Protein AF-A0A9P6DBL0-F1 (afdb_monomer)

Structure (mmCIF, N/CA/C/O backbone):
data_AF-A0A9P6DBL0-F1
#
_entry.id   AF-A0A9P6DBL0-F1
#
loop_
_atom_site.group_PDB
_atom_site.id
_atom_site.type_symbol
_atom_site.label_atom_id
_atom_site.label_alt_id
_atom_site.label_comp_id
_atom_site.label_asym_id
_atom_site.label_entity_id
_atom_site.label_seq_id
_atom_site.pdbx_PDB_ins_code
_atom_site.Cartn_x
_atom_site.Cartn_y
_atom_site.Cartn_z
_atom_site.occupancy
_atom_site.B_iso_or_equiv
_atom_site.auth_seq_id
_atom_site.auth_comp_id
_atom_site.auth_asym_id
_atom_site.auth_atom_id
_atom_site.pdbx_PDB_model_num
ATOM 1 N N . MET A 1 1 ? 13.245 68.110 -39.009 1.00 40.53 1 MET A N 1
ATOM 2 C CA . MET A 1 1 ? 12.815 66.794 -38.497 1.00 40.53 1 MET A CA 1
ATOM 3 C C . MET A 1 1 ? 12.415 65.943 -39.687 1.00 40.53 1 MET A C 1
ATOM 5 O O . MET A 1 1 ? 11.323 66.106 -40.206 1.00 40.53 1 MET A O 1
ATOM 9 N N . SER A 1 2 ? 13.374 65.155 -40.174 1.00 38.97 2 SER A N 1
ATOM 10 C CA . SER A 1 2 ? 13.265 64.263 -41.329 1.00 38.97 2 SER A CA 1
ATOM 11 C C . SER A 1 2 ? 13.131 62.837 -40.800 1.00 38.97 2 SER A C 1
ATOM 13 O O . SER A 1 2 ? 13.949 62.434 -39.971 1.00 38.97 2 SER A O 1
ATOM 15 N N . LEU A 1 3 ? 12.109 62.095 -41.228 1.00 35.56 3 LEU A N 1
ATOM 16 C CA . LEU A 1 3 ? 12.022 60.661 -40.970 1.00 35.56 3 LEU A CA 1
ATOM 17 C C . LEU A 1 3 ? 12.725 59.922 -42.113 1.00 35.56 3 LEU A C 1
ATOM 19 O O . LEU A 1 3 ? 12.141 59.683 -43.160 1.00 35.56 3 LEU A O 1
ATOM 23 N N . GLN A 1 4 ? 14.004 59.648 -41.843 1.00 42.91 4 GLN A N 1
ATOM 24 C CA . GLN A 1 4 ? 14.746 58.417 -42.148 1.00 42.91 4 GLN A CA 1
ATOM 25 C C . GLN A 1 4 ? 14.786 57.995 -43.631 1.00 42.91 4 GLN A C 1
ATOM 27 O O . GLN A 1 4 ? 13.814 57.531 -44.208 1.00 42.91 4 GLN A O 1
ATOM 32 N N . ALA A 1 5 ? 15.901 58.261 -44.320 1.00 40.50 5 ALA A N 1
ATOM 33 C CA . ALA A 1 5 ? 17.050 57.339 -44.390 1.00 40.50 5 ALA A CA 1
ATOM 34 C C . ALA A 1 5 ? 16.616 56.001 -45.024 1.00 40.50 5 ALA A C 1
ATOM 36 O O . ALA A 1 5 ? 16.099 55.126 -44.345 1.00 40.50 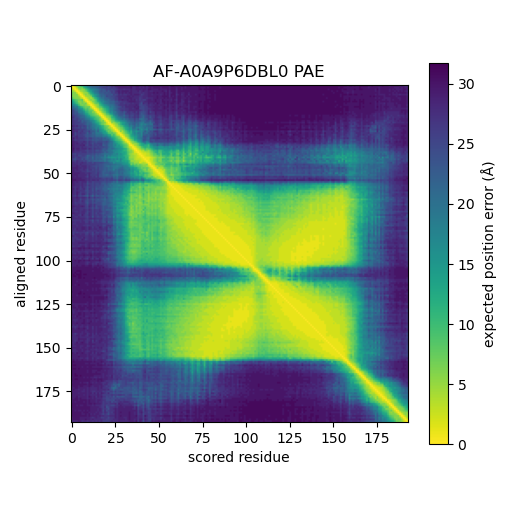5 ALA A O 1
ATOM 37 N N . ILE A 1 6 ? 16.545 55.904 -46.353 1.00 36.00 6 ILE A N 1
ATOM 38 C CA . ILE A 1 6 ? 17.671 55.680 -47.279 1.00 36.00 6 ILE A CA 1
ATOM 39 C C . ILE A 1 6 ? 18.485 54.427 -46.915 1.00 36.00 6 ILE A C 1
ATOM 41 O O . ILE A 1 6 ? 19.333 54.468 -46.034 1.00 36.00 6 ILE A O 1
ATOM 45 N N . GLN A 1 7 ? 18.223 53.389 -47.717 1.00 32.97 7 GLN A N 1
ATOM 46 C CA . GLN A 1 7 ? 19.128 52.349 -48.222 1.00 32.97 7 GLN A CA 1
ATOM 47 C C . GLN A 1 7 ? 19.824 51.414 -47.227 1.00 32.97 7 GLN A C 1
ATOM 49 O O . GLN A 1 7 ? 20.659 51.811 -46.425 1.00 32.97 7 GLN A O 1
ATOM 54 N N . GLY A 1 8 ? 19.584 50.121 -47.443 1.00 32.50 8 GLY A N 1
ATOM 55 C CA . GLY A 1 8 ? 20.439 49.046 -46.962 1.00 32.50 8 GLY A CA 1
ATOM 56 C C . GLY A 1 8 ? 19.912 47.677 -47.377 1.00 32.50 8 GLY A C 1
ATOM 57 O O . GLY A 1 8 ? 19.324 46.988 -46.563 1.00 32.50 8 GLY A O 1
ATOM 58 N N . GLU A 1 9 ? 20.128 47.321 -48.647 1.00 39.31 9 GLU A N 1
ATOM 59 C CA . GLU A 1 9 ? 20.346 45.929 -49.082 1.00 39.31 9 GLU A CA 1
ATOM 60 C C . GLU A 1 9 ? 19.139 44.965 -49.115 1.00 39.31 9 GLU A C 1
ATOM 62 O O . GLU A 1 9 ? 18.971 44.083 -48.282 1.00 39.31 9 GLU A O 1
ATOM 67 N N . LEU A 1 10 ? 18.358 45.053 -50.201 1.00 36.62 10 LEU A N 1
ATOM 68 C CA . LEU A 1 10 ? 17.466 43.984 -50.695 1.00 36.62 10 LEU A CA 1
ATOM 69 C C . LEU A 1 10 ? 17.968 43.365 -52.016 1.00 36.62 10 LEU A C 1
ATOM 71 O O . LEU A 1 10 ? 17.189 42.895 -52.843 1.00 36.62 10 LEU A O 1
ATOM 75 N N . SER A 1 11 ? 19.284 43.341 -52.225 1.00 38.84 11 SER A N 1
ATOM 76 C CA . SER A 1 11 ? 19.896 42.818 -53.451 1.00 38.84 11 SER A CA 1
ATOM 77 C C . SER A 1 11 ? 20.775 41.621 -53.122 1.00 38.84 11 SER A C 1
ATOM 79 O O . SER A 1 11 ? 21.973 41.757 -52.903 1.00 38.84 11 SER A O 1
ATOM 81 N N . GLY A 1 12 ? 20.160 40.443 -53.069 1.00 32.56 12 GLY A N 1
ATOM 82 C CA . GLY A 1 12 ? 20.871 39.196 -52.810 1.00 32.56 12 GLY A CA 1
ATOM 83 C C . GLY A 1 12 ? 19.976 37.968 -52.870 1.00 32.56 12 GLY A C 1
ATOM 84 O O . GLY A 1 12 ? 20.120 37.076 -52.044 1.00 32.56 12 GLY A O 1
ATOM 85 N N . LEU A 1 13 ? 19.040 37.914 -53.826 1.00 36.50 13 LEU A N 1
ATOM 86 C CA . LEU A 1 13 ? 18.372 36.667 -54.208 1.00 36.50 13 LEU A CA 1
ATOM 87 C C . LEU A 1 13 ? 19.384 35.765 -54.930 1.00 36.50 13 LEU A C 1
ATOM 89 O O . LEU A 1 13 ? 19.396 35.656 -56.153 1.00 36.50 13 LEU A O 1
ATOM 93 N N . GLY A 1 14 ? 20.267 35.145 -54.150 1.00 32.06 14 GLY A N 1
ATOM 94 C CA . GLY A 1 14 ? 20.941 33.917 -54.530 1.00 32.06 14 GLY A CA 1
ATOM 95 C C . GLY A 1 14 ? 19.986 32.765 -54.261 1.00 32.06 14 GLY A C 1
ATOM 96 O O . GLY A 1 14 ? 19.813 32.354 -53.118 1.00 32.06 14 GLY A O 1
ATOM 97 N N . LEU A 1 15 ? 19.342 32.280 -55.319 1.00 47.41 15 LEU A N 1
ATOM 98 C CA . LEU A 1 15 ? 18.645 31.000 -55.348 1.00 47.41 15 LEU A CA 1
ATOM 99 C C . LEU A 1 15 ? 19.609 29.897 -54.879 1.00 47.41 15 LEU A C 1
ATOM 101 O O . LEU A 1 15 ? 20.438 29.433 -55.657 1.00 47.41 15 LEU A O 1
ATOM 105 N N . THR A 1 16 ? 19.502 29.454 -53.627 1.00 42.31 16 THR A N 1
ATOM 106 C CA . THR A 1 16 ? 19.972 28.121 -53.241 1.00 42.31 16 THR A CA 1
ATOM 107 C C . THR A 1 16 ? 18.783 27.184 -53.351 1.00 42.31 16 THR A C 1
ATOM 109 O O . THR A 1 16 ? 18.025 26.977 -52.406 1.00 42.31 16 THR A O 1
ATOM 112 N N . SER A 1 17 ? 18.599 26.653 -54.555 1.00 43.50 17 SER A N 1
ATOM 113 C CA . SER A 1 17 ? 17.866 25.414 -54.779 1.00 43.50 17 SER A CA 1
ATOM 114 C C . SER A 1 17 ? 18.415 24.337 -53.835 1.00 43.50 17 SER A C 1
ATOM 116 O O . SER A 1 17 ? 19.597 24.005 -53.932 1.00 43.50 17 SER A O 1
ATOM 118 N N . GLY A 1 18 ? 17.591 23.805 -52.928 1.00 41.94 18 GLY A N 1
ATOM 119 C CA . GLY A 1 18 ? 17.966 22.616 -52.151 1.00 41.94 18 GLY A CA 1
ATOM 120 C C . GLY A 1 18 ? 17.595 22.572 -50.667 1.00 41.94 18 GLY A C 1
ATOM 121 O O . GLY A 1 18 ? 18.160 21.751 -49.954 1.00 41.94 18 GLY A O 1
ATOM 122 N N . GLN A 1 19 ? 16.664 23.393 -50.172 1.00 45.53 19 GLN A N 1
ATOM 123 C CA . GLN A 1 19 ? 16.131 23.246 -48.807 1.00 45.53 19 GLN A CA 1
ATOM 124 C C . GLN A 1 19 ? 14.601 23.170 -48.790 1.00 45.53 19 GLN A C 1
ATOM 126 O O . GLN A 1 19 ? 13.938 24.017 -48.205 1.00 45.53 19 GLN A O 1
ATOM 131 N N . GLU A 1 20 ? 14.033 22.136 -49.410 1.00 38.88 20 GLU A N 1
ATOM 132 C CA . GLU A 1 20 ? 12.591 21.856 -49.286 1.00 38.88 20 GLU A CA 1
ATOM 133 C C . GLU A 1 20 ? 12.263 20.692 -48.335 1.00 38.88 20 GLU A C 1
ATOM 135 O O . GLU A 1 20 ? 11.106 20.505 -47.986 1.00 38.88 20 GLU A O 1
ATOM 140 N N . ASN A 1 21 ? 13.256 19.975 -47.793 1.00 48.09 21 ASN A N 1
ATOM 141 C CA . ASN A 1 21 ? 13.000 18.748 -47.022 1.00 48.09 21 ASN A CA 1
ATOM 142 C C . ASN A 1 21 ? 13.557 18.764 -45.593 1.00 48.09 21 ASN A C 1
ATOM 144 O O . ASN A 1 21 ? 14.136 17.779 -45.141 1.00 48.09 21 ASN A O 1
ATOM 148 N N . ILE A 1 22 ? 13.378 19.857 -44.850 1.00 41.62 22 ILE A N 1
ATOM 149 C CA . ILE A 1 22 ? 13.530 19.790 -43.390 1.00 41.62 22 ILE A CA 1
ATOM 150 C C . ILE A 1 22 ? 12.136 19.921 -42.781 1.00 41.62 22 ILE A C 1
ATOM 152 O O . ILE A 1 22 ? 11.620 21.037 -42.696 1.00 41.62 22 ILE A O 1
ATOM 156 N N . PRO A 1 23 ? 11.495 18.816 -42.353 1.00 42.28 23 PRO A N 1
ATOM 157 C CA . PRO A 1 23 ? 10.281 18.934 -41.571 1.00 42.28 23 PRO A CA 1
ATOM 158 C C . PRO A 1 23 ? 10.658 19.621 -40.258 1.00 42.28 23 PRO A C 1
ATOM 160 O O . PRO A 1 23 ? 11.376 19.064 -39.425 1.00 42.28 23 PRO A O 1
ATOM 163 N N . THR A 1 24 ? 10.189 20.855 -40.079 1.00 43.81 24 THR A N 1
ATOM 164 C CA . THR A 1 24 ? 10.229 21.547 -38.790 1.00 43.81 24 THR A CA 1
ATOM 165 C C . THR A 1 24 ? 9.318 20.781 -37.837 1.00 43.81 24 THR A C 1
ATOM 167 O O . THR A 1 24 ? 8.128 21.064 -37.715 1.00 43.81 24 THR A O 1
ATOM 170 N N . VAL A 1 25 ? 9.862 19.754 -37.185 1.00 48.06 25 VAL A N 1
ATOM 171 C CA . VAL A 1 25 ? 9.158 19.043 -36.123 1.00 48.06 25 VAL A CA 1
ATOM 172 C C . VAL A 1 25 ? 9.139 19.978 -34.926 1.00 48.06 25 VAL A C 1
ATOM 174 O O . VAL A 1 25 ? 10.183 20.291 -34.353 1.00 48.06 25 VAL A O 1
ATOM 177 N N . ALA A 1 26 ? 7.948 20.453 -34.562 1.00 40.03 26 ALA A N 1
ATOM 178 C CA . ALA A 1 26 ? 7.755 21.203 -33.335 1.00 40.03 26 ALA A CA 1
ATOM 179 C C . ALA A 1 26 ? 8.326 20.376 -32.174 1.00 40.03 26 ALA A C 1
ATOM 181 O O . ALA A 1 26 ? 7.800 19.312 -31.845 1.00 40.03 26 ALA A O 1
ATOM 182 N N . PHE A 1 27 ? 9.422 20.846 -31.570 1.00 42.88 27 PHE A N 1
ATOM 183 C CA . PHE A 1 27 ? 9.952 20.271 -30.340 1.00 42.88 27 PHE A CA 1
ATOM 184 C C . PHE A 1 27 ? 8.925 20.546 -29.245 1.00 42.88 27 PHE A C 1
ATOM 186 O O . PHE A 1 27 ? 8.943 21.586 -28.582 1.00 42.88 27 PHE A O 1
ATOM 193 N N . SER A 1 28 ? 7.959 19.641 -29.106 1.00 42.88 28 SER A N 1
ATOM 194 C CA . SER A 1 28 ? 6.979 19.703 -28.041 1.00 42.88 28 SER A CA 1
ATOM 195 C C . SER A 1 28 ? 7.750 19.608 -26.735 1.00 42.88 28 SER A C 1
ATOM 197 O O . SER A 1 28 ? 8.322 18.567 -26.408 1.00 42.88 28 SER A O 1
ATOM 199 N N . ARG A 1 29 ? 7.769 20.705 -25.978 1.00 43.59 29 ARG A N 1
ATOM 200 C CA . ARG A 1 29 ? 8.240 20.739 -24.595 1.00 43.59 29 ARG A CA 1
ATOM 201 C C . ARG A 1 29 ? 7.249 19.969 -23.717 1.00 43.59 29 ARG A C 1
ATOM 203 O O . ARG A 1 29 ? 6.586 20.544 -22.861 1.00 43.59 29 ARG A O 1
ATOM 210 N N . SER A 1 30 ? 7.116 18.667 -23.939 1.00 41.09 30 SER A N 1
ATOM 211 C CA . SER A 1 30 ? 6.360 17.770 -23.077 1.00 41.09 30 SER A CA 1
ATOM 212 C C . SER A 1 30 ? 7.239 17.415 -21.879 1.00 41.09 30 SER A C 1
ATOM 214 O O . SER A 1 30 ? 7.798 16.327 -21.785 1.00 41.09 30 SER A O 1
ATOM 216 N N . LEU A 1 31 ? 7.373 18.355 -20.942 1.00 46.97 31 LEU A N 1
ATOM 217 C CA . LEU A 1 31 ? 7.817 18.065 -19.573 1.00 46.97 31 LEU A CA 1
ATOM 218 C C . LEU A 1 31 ? 6.645 17.531 -18.736 1.00 46.97 31 LEU A C 1
ATOM 220 O O . LEU A 1 31 ? 6.420 17.965 -17.610 1.00 46.97 31 LEU A O 1
ATOM 224 N N . ALA A 1 32 ? 5.864 16.612 -19.297 1.00 50.34 32 ALA A N 1
ATOM 225 C CA . ALA A 1 32 ? 4.770 15.970 -18.594 1.00 50.34 32 ALA A CA 1
ATOM 226 C C . ALA A 1 32 ? 4.539 14.578 -19.190 1.00 50.34 32 ALA A C 1
ATOM 228 O O . ALA A 1 32 ? 4.137 14.460 -20.342 1.00 50.34 32 ALA A O 1
ATOM 229 N N . LEU A 1 33 ? 4.769 13.563 -18.349 1.00 44.91 33 LEU A N 1
ATOM 230 C CA . LEU A 1 33 ? 4.435 12.145 -18.524 1.00 44.91 33 LEU A CA 1
ATOM 231 C C . LEU A 1 33 ? 5.351 11.363 -19.491 1.00 44.91 33 LEU A C 1
ATOM 233 O O . LEU A 1 33 ? 5.270 11.499 -20.701 1.00 44.91 33 LEU A O 1
ATOM 237 N N . GLY A 1 34 ? 6.219 10.535 -18.890 1.00 55.12 34 GLY A N 1
ATOM 238 C CA . GLY A 1 34 ? 7.016 9.428 -19.445 1.00 55.12 34 GLY A CA 1
ATOM 239 C C . GLY A 1 34 ? 7.304 9.368 -20.953 1.00 55.12 34 GLY A C 1
ATOM 240 O O . GLY A 1 34 ? 6.410 9.153 -21.763 1.00 55.12 34 GLY A O 1
ATOM 241 N N . GLU A 1 35 ? 8.592 9.326 -21.319 1.00 60.72 35 GLU A N 1
ATOM 242 C CA . GLU A 1 35 ? 9.079 9.030 -22.685 1.00 60.72 35 GLU A CA 1
ATOM 243 C C . GLU A 1 35 ? 8.694 7.626 -23.219 1.00 60.72 35 GLU A C 1
ATOM 245 O O . GLU A 1 35 ? 9.135 7.242 -24.296 1.00 60.72 35 GLU A O 1
ATOM 250 N N . GLY A 1 36 ? 7.871 6.844 -22.509 1.00 59.88 36 GLY A N 1
ATOM 251 C CA . GLY A 1 36 ? 7.500 5.473 -22.885 1.00 59.88 36 GLY A CA 1
ATOM 252 C C . GLY A 1 36 ? 6.701 5.349 -24.189 1.00 59.88 36 GLY A C 1
ATOM 253 O O . GLY A 1 36 ? 6.559 4.249 -24.705 1.00 59.88 36 GLY A O 1
ATOM 254 N N . ARG A 1 37 ? 6.193 6.464 -24.733 1.00 59.00 37 ARG A N 1
ATOM 255 C CA . ARG A 1 37 ? 5.517 6.538 -26.044 1.00 59.00 37 ARG A CA 1
ATOM 256 C C . ARG A 1 37 ? 6.303 7.339 -27.084 1.00 59.00 37 ARG A C 1
ATOM 258 O O . ARG A 1 37 ? 5.745 7.721 -28.108 1.00 59.00 37 ARG A O 1
ATOM 265 N N . ARG A 1 38 ? 7.567 7.672 -26.812 1.00 66.31 38 ARG A N 1
ATOM 266 C CA . ARG A 1 38 ? 8.367 8.479 -27.732 1.00 66.31 38 ARG A CA 1
ATOM 267 C C . ARG A 1 38 ? 8.741 7.630 -28.944 1.00 66.31 38 ARG A C 1
ATOM 269 O O . ARG A 1 38 ? 9.512 6.685 -28.822 1.00 66.31 38 ARG A O 1
ATOM 276 N N . THR A 1 39 ? 8.228 8.002 -30.111 1.00 63.84 39 THR A N 1
ATOM 277 C CA . THR A 1 39 ? 8.742 7.498 -31.384 1.00 63.84 39 THR A CA 1
ATOM 278 C C . THR A 1 39 ? 10.196 7.940 -31.509 1.00 63.84 39 THR A C 1
ATOM 280 O O . THR A 1 39 ? 10.502 9.128 -31.347 1.00 63.84 39 THR A O 1
ATOM 283 N N . LEU A 1 40 ? 11.106 6.991 -31.740 1.00 67.69 40 LEU A N 1
ATOM 284 C CA . LEU A 1 40 ? 12.505 7.312 -32.016 1.00 67.69 40 LEU A CA 1
ATOM 285 C C . LEU A 1 40 ? 12.570 8.264 -33.221 1.00 67.69 40 LEU A C 1
ATOM 287 O O . LEU A 1 40 ? 11.730 8.196 -34.117 1.00 67.69 40 LEU A O 1
ATOM 291 N N . SER A 1 41 ? 13.525 9.197 -33.232 1.00 66.50 41 SER A N 1
ATOM 292 C CA . SER A 1 41 ? 13.730 10.069 -34.396 1.00 66.50 41 SER A CA 1
ATOM 293 C C . SER A 1 41 ? 14.061 9.248 -35.642 1.00 66.50 41 SER A C 1
ATOM 295 O O . SER A 1 41 ? 14.715 8.215 -35.527 1.00 66.50 41 SER A O 1
ATOM 297 N N . TRP A 1 42 ? 13.681 9.749 -36.823 1.00 70.44 42 TRP A N 1
ATOM 298 C CA . TRP A 1 42 ? 13.915 9.098 -38.121 1.00 70.44 42 TRP A CA 1
ATOM 299 C C . TRP A 1 42 ? 15.374 8.634 -38.328 1.00 70.44 42 TRP A C 1
ATOM 301 O O . TRP A 1 42 ? 15.599 7.591 -38.925 1.00 70.44 42 TRP A O 1
ATOM 311 N N . ILE A 1 43 ? 16.345 9.354 -37.746 1.00 62.00 43 ILE A N 1
ATOM 312 C CA . ILE A 1 43 ? 17.783 9.024 -37.750 1.00 62.00 43 ILE A CA 1
ATOM 313 C C . ILE A 1 43 ? 18.068 7.602 -37.247 1.00 62.00 43 ILE A C 1
ATOM 315 O O . ILE A 1 43 ? 19.013 6.978 -37.706 1.00 62.00 43 ILE A O 1
ATOM 319 N N . TRP A 1 44 ? 17.251 7.058 -36.340 1.00 69.81 44 TRP A N 1
ATOM 320 C CA . TRP A 1 44 ? 17.415 5.689 -35.842 1.00 69.81 44 TRP A CA 1
ATOM 321 C C . TRP A 1 44 ? 16.929 4.612 -36.824 1.00 69.81 44 TRP A C 1
ATOM 323 O O . TRP A 1 44 ? 17.194 3.439 -36.591 1.00 69.81 44 TRP A O 1
ATOM 333 N N . TYR A 1 45 ? 16.238 4.993 -37.904 1.00 66.88 45 TYR A N 1
ATOM 334 C CA . TYR A 1 45 ? 15.731 4.078 -38.934 1.00 66.88 45 TYR A CA 1
ATOM 335 C C . TYR A 1 45 ? 16.547 4.122 -40.233 1.00 66.88 45 TYR A C 1
ATOM 337 O O . TYR A 1 45 ? 16.305 3.315 -41.122 1.00 66.88 45 TYR A O 1
ATOM 345 N N . THR A 1 46 ? 17.493 5.058 -40.365 1.00 65.50 46 THR A N 1
ATOM 346 C CA . THR A 1 46 ? 18.269 5.277 -41.599 1.00 65.50 46 THR A CA 1
ATOM 347 C C . THR A 1 46 ? 19.766 5.018 -41.435 1.00 65.50 46 THR A C 1
ATOM 349 O O . THR A 1 46 ? 20.535 5.403 -42.311 1.00 65.50 46 THR A O 1
ATOM 352 N N . VAL A 1 47 ? 20.202 4.419 -40.320 1.00 64.69 47 VAL A N 1
ATOM 353 C CA . VAL A 1 47 ? 21.628 4.127 -40.104 1.00 64.69 47 VAL A CA 1
ATOM 354 C C . VAL A 1 47 ? 22.048 2.966 -41.003 1.00 64.69 47 VAL A C 1
ATOM 356 O O . VAL A 1 47 ? 21.449 1.894 -40.944 1.00 64.69 47 VAL A O 1
ATOM 359 N N . SER A 1 48 ? 23.062 3.190 -41.841 1.00 66.81 48 SER A N 1
ATOM 360 C CA . SER A 1 48 ? 23.650 2.152 -42.698 1.00 66.81 48 SER A CA 1
ATOM 361 C C . SER A 1 48 ? 24.461 1.153 -41.865 1.00 66.81 48 SER A C 1
ATOM 363 O O . SER A 1 48 ? 25.087 1.546 -40.878 1.00 66.81 48 SER A O 1
ATOM 365 N N . ASP A 1 49 ? 24.527 -0.116 -42.283 1.00 65.50 49 ASP A N 1
ATOM 366 C CA . ASP A 1 49 ? 25.371 -1.137 -41.636 1.00 65.50 49 ASP A CA 1
ATOM 367 C C . ASP A 1 49 ? 26.836 -0.678 -41.513 1.00 65.50 49 ASP A C 1
ATOM 369 O O . ASP A 1 49 ? 27.492 -0.956 -40.512 1.00 65.50 49 ASP A O 1
ATOM 373 N N . ASP A 1 50 ? 27.332 0.105 -42.475 1.00 64.31 50 ASP A N 1
ATOM 374 C CA . ASP A 1 50 ? 28.706 0.630 -42.485 1.00 64.31 50 ASP A CA 1
ATOM 375 C C . ASP A 1 50 ? 28.935 1.723 -41.412 1.00 64.31 50 ASP A C 1
ATOM 377 O O . ASP A 1 50 ? 30.021 1.846 -40.847 1.00 64.31 50 ASP A O 1
ATOM 381 N N . GLU A 1 51 ? 27.893 2.483 -41.051 1.00 62.56 51 GLU A N 1
ATOM 382 C CA . GLU A 1 51 ? 27.915 3.461 -39.948 1.00 62.56 51 GLU A CA 1
ATOM 383 C C . GLU A 1 51 ? 27.705 2.798 -38.580 1.00 62.56 51 GLU A C 1
ATOM 385 O O . GLU A 1 51 ? 28.216 3.285 -37.568 1.00 62.56 51 GLU A O 1
ATOM 390 N N . LEU A 1 52 ? 26.979 1.675 -38.545 1.00 61.59 52 LEU A N 1
ATOM 391 C CA . LEU A 1 52 ? 26.786 0.854 -37.348 1.00 61.59 52 LEU A CA 1
ATOM 392 C C . LEU A 1 52 ? 28.050 0.055 -36.988 1.00 61.59 52 LEU A C 1
ATOM 394 O O . LEU A 1 52 ? 28.316 -0.173 -35.809 1.00 61.59 52 LEU A O 1
ATOM 398 N N . LEU A 1 53 ? 28.811 -0.367 -38.004 1.00 63.09 53 LEU A N 1
ATOM 399 C CA . LEU A 1 53 ? 30.119 -1.026 -37.893 1.00 63.09 53 LEU A CA 1
ATOM 400 C C . LEU A 1 53 ? 31.279 -0.012 -37.780 1.00 63.09 53 LEU A C 1
ATOM 402 O O . LEU A 1 53 ? 32.397 -0.384 -37.412 1.00 63.09 53 LEU A O 1
ATOM 406 N N . GLY A 1 54 ? 31.013 1.266 -38.072 1.00 66.81 54 GLY A N 1
ATOM 407 C CA . GLY A 1 54 ? 31.949 2.385 -38.014 1.00 66.81 54 GLY A CA 1
ATOM 408 C C . GLY A 1 54 ? 32.263 2.880 -36.595 1.00 66.81 54 GLY A C 1
ATOM 409 O O . GLY A 1 54 ? 31.445 2.893 -35.673 1.00 66.81 54 GLY A O 1
ATOM 410 N N . THR A 1 55 ? 33.503 3.323 -36.394 1.00 63.78 55 THR A N 1
ATOM 411 C CA . THR A 1 55 ? 34.067 3.560 -35.063 1.00 63.78 55 THR A CA 1
ATOM 412 C C . THR A 1 55 ? 33.759 4.958 -34.515 1.00 63.78 55 THR A C 1
ATOM 414 O O . THR A 1 55 ? 34.471 5.913 -34.814 1.00 63.78 55 THR A O 1
ATOM 417 N N . GLY A 1 56 ? 32.778 5.075 -33.612 1.00 66.88 56 GLY A N 1
ATOM 418 C CA . GLY A 1 56 ? 32.854 6.060 -32.521 1.00 66.88 56 GLY A CA 1
ATOM 419 C C . GLY A 1 56 ? 31.541 6.706 -32.087 1.00 66.88 56 GLY A C 1
ATOM 420 O O . GLY A 1 56 ? 31.088 6.476 -30.962 1.00 66.88 56 GLY A O 1
ATOM 421 N N . GLU A 1 57 ? 30.955 7.541 -32.944 1.00 72.19 57 GLU A N 1
ATOM 422 C CA . GLU A 1 57 ? 29.909 8.497 -32.548 1.00 72.19 57 GLU A CA 1
ATOM 423 C C . GLU A 1 57 ? 28.535 7.844 -32.361 1.00 72.19 57 GLU A C 1
ATOM 425 O O . GLU A 1 57 ? 27.899 8.042 -31.322 1.00 72.19 57 GLU A O 1
ATOM 430 N N . VAL A 1 58 ? 28.116 6.980 -33.294 1.00 73.25 58 VAL A N 1
ATOM 431 C CA . VAL A 1 58 ? 26.853 6.223 -33.199 1.00 73.25 58 VAL A CA 1
ATOM 432 C C . VAL A 1 58 ? 26.869 5.307 -31.974 1.00 73.25 58 VAL A C 1
ATOM 434 O O . VAL A 1 58 ? 25.942 5.329 -31.164 1.00 73.25 58 VAL A O 1
ATOM 437 N N . HIS A 1 59 ? 27.966 4.579 -31.745 1.00 76.88 59 HIS A N 1
ATOM 438 C CA . HIS A 1 59 ? 28.137 3.766 -30.539 1.00 76.88 59 HIS A CA 1
ATOM 439 C C . HIS A 1 59 ? 28.152 4.596 -29.248 1.00 76.88 59 HIS A C 1
ATOM 441 O O . HIS A 1 59 ? 27.635 4.142 -28.226 1.00 76.88 59 HIS A O 1
ATOM 447 N N . ALA A 1 60 ? 28.740 5.797 -29.252 1.00 79.94 60 ALA A N 1
ATOM 448 C CA . ALA A 1 60 ? 28.699 6.685 -28.092 1.00 79.94 60 ALA A CA 1
ATOM 449 C C . ALA A 1 60 ? 27.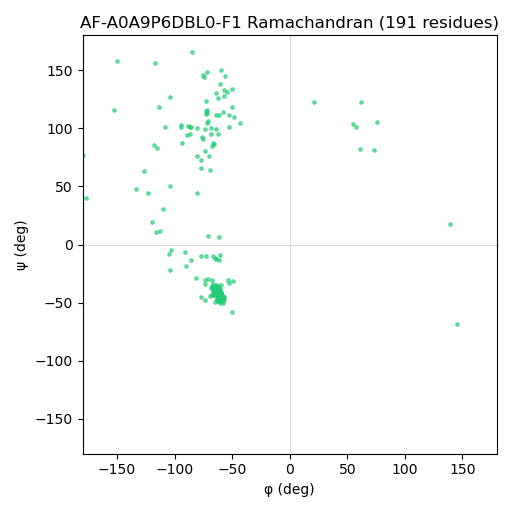267 7.153 -27.796 1.00 79.94 60 ALA A C 1
ATOM 451 O O . ALA A 1 60 ? 26.843 7.096 -26.641 1.00 79.94 60 ALA A O 1
ATOM 452 N N . CYS A 1 61 ? 26.509 7.529 -28.828 1.00 81.06 61 CYS A N 1
ATOM 453 C CA . CYS A 1 61 ? 25.099 7.898 -28.713 1.00 81.06 61 CYS A CA 1
ATOM 454 C C . CYS A 1 61 ? 24.248 6.724 -28.194 1.00 81.06 61 CYS A C 1
ATOM 456 O O . CYS A 1 61 ? 23.523 6.873 -27.211 1.00 81.06 61 CYS A O 1
ATOM 458 N N . LEU A 1 62 ? 24.422 5.524 -28.760 1.00 80.75 62 LEU A N 1
ATOM 459 C CA . LEU A 1 62 ? 23.748 4.298 -28.315 1.00 80.75 62 LEU A CA 1
ATOM 460 C C . LEU A 1 62 ? 24.064 3.947 -26.859 1.00 80.75 62 LEU A C 1
ATOM 462 O O . LEU A 1 62 ? 23.160 3.595 -26.106 1.00 80.75 62 LEU A O 1
ATOM 466 N N . ARG A 1 63 ? 25.325 4.076 -26.422 1.00 83.12 63 ARG A N 1
ATOM 467 C CA . ARG A 1 63 ? 25.695 3.865 -25.012 1.00 83.12 63 ARG A CA 1
ATOM 468 C C . ARG A 1 63 ? 24.988 4.856 -24.092 1.00 83.12 63 ARG A C 1
ATOM 470 O O . ARG A 1 63 ? 24.518 4.455 -23.031 1.00 83.12 63 ARG A O 1
ATOM 477 N N . VAL A 1 64 ? 24.893 6.127 -24.484 1.00 84.94 64 VAL A N 1
ATOM 478 C CA . VAL A 1 64 ? 24.170 7.146 -23.707 1.00 84.94 64 VAL A CA 1
ATOM 479 C C . VAL A 1 64 ? 22.685 6.799 -23.609 1.00 84.94 64 VAL A C 1
ATOM 481 O O . VAL A 1 64 ? 22.132 6.813 -22.509 1.00 84.94 64 VAL A O 1
ATOM 484 N N . GLU A 1 65 ? 22.043 6.444 -24.721 1.00 82.31 65 GLU A N 1
ATOM 485 C CA . GLU A 1 65 ? 20.630 6.054 -24.719 1.00 82.31 65 GLU A CA 1
ATOM 486 C C . GLU A 1 65 ? 20.381 4.761 -23.934 1.00 82.31 65 GLU A C 1
ATOM 488 O O . GLU A 1 65 ? 19.415 4.685 -23.171 1.00 82.31 65 GLU A O 1
ATOM 493 N N . TRP A 1 66 ? 21.291 3.787 -24.005 1.00 84.19 66 TRP A N 1
ATOM 494 C CA . TRP A 1 66 ? 21.234 2.578 -23.186 1.00 84.19 66 TRP A CA 1
ATOM 495 C C . TRP A 1 66 ? 21.354 2.889 -21.693 1.00 84.19 66 TRP A C 1
ATOM 497 O O . TRP A 1 66 ? 20.539 2.411 -20.906 1.00 84.19 66 TRP A O 1
ATOM 507 N N . VAL A 1 67 ? 22.313 3.729 -21.279 1.00 89.06 67 VAL A N 1
ATOM 508 C CA . VAL A 1 67 ? 22.458 4.126 -19.866 1.00 89.06 67 VAL A CA 1
ATOM 509 C C . VAL A 1 67 ? 21.208 4.862 -19.382 1.00 89.06 67 VAL A C 1
ATOM 511 O O . VAL A 1 67 ? 20.737 4.591 -18.277 1.00 89.06 67 VAL A O 1
ATOM 514 N N . LYS A 1 68 ? 20.621 5.744 -20.201 1.00 85.31 68 LYS A N 1
ATOM 515 C CA . LYS A 1 68 ? 19.348 6.407 -19.873 1.00 85.31 68 LYS A CA 1
ATOM 516 C C . LYS A 1 68 ? 18.215 5.395 -19.720 1.00 85.31 68 LYS A C 1
ATOM 518 O O . LYS A 1 68 ? 17.488 5.451 -18.730 1.00 85.31 68 LYS A O 1
ATOM 523 N N . ALA A 1 69 ? 18.062 4.470 -20.668 1.00 84.69 69 ALA A N 1
ATOM 524 C CA . ALA A 1 69 ? 17.035 3.431 -20.623 1.00 84.69 69 ALA A CA 1
ATOM 525 C C . ALA A 1 69 ? 17.191 2.527 -19.401 1.00 84.69 69 ALA A C 1
ATOM 527 O O . ALA A 1 69 ? 16.218 2.306 -18.680 1.00 84.69 69 ALA A O 1
ATOM 528 N N . ARG A 1 70 ? 18.421 2.106 -19.103 1.00 85.56 70 ARG A N 1
ATOM 529 C CA . ARG A 1 70 ? 18.751 1.342 -17.903 1.00 85.56 70 ARG A CA 1
ATOM 530 C C . ARG A 1 70 ? 18.410 2.118 -16.635 1.00 85.56 70 ARG A C 1
ATOM 532 O O . ARG A 1 70 ? 17.711 1.590 -15.784 1.00 85.56 70 ARG A O 1
ATOM 539 N N . ALA A 1 71 ? 18.816 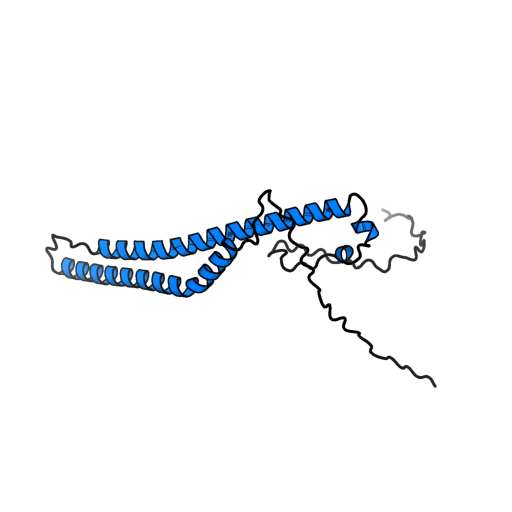3.382 -16.524 1.00 88.19 71 ALA A N 1
ATOM 540 C CA . ALA A 1 71 ? 18.489 4.211 -15.363 1.00 88.19 71 ALA A CA 1
ATOM 541 C C . ALA A 1 71 ? 16.970 4.386 -15.168 1.00 88.19 71 ALA A C 1
ATOM 543 O O . ALA A 1 71 ? 16.498 4.438 -14.033 1.00 88.19 71 ALA A O 1
ATOM 544 N N . ARG A 1 72 ? 16.185 4.459 -16.254 1.00 85.62 72 ARG A N 1
ATOM 545 C CA . ARG A 1 72 ? 14.713 4.459 -16.170 1.00 85.62 72 ARG A CA 1
ATOM 546 C C . ARG A 1 72 ? 14.171 3.113 -15.688 1.00 85.62 72 ARG A C 1
ATOM 548 O O . ARG A 1 72 ? 13.273 3.114 -14.855 1.00 85.62 72 ARG A O 1
ATOM 555 N N . ALA A 1 73 ? 14.703 2.001 -16.193 1.00 86.75 73 ALA A N 1
ATOM 556 C CA . ALA A 1 73 ? 14.289 0.662 -15.782 1.00 86.75 73 ALA A CA 1
ATOM 557 C C . ALA A 1 73 ? 14.575 0.408 -14.292 1.00 86.75 73 ALA A C 1
ATOM 559 O O . ALA A 1 73 ? 13.693 -0.067 -13.580 1.00 86.75 73 ALA A O 1
ATOM 560 N N . GLU A 1 74 ? 15.756 0.801 -13.803 1.00 86.56 74 GLU A N 1
ATOM 561 C CA . GLU A 1 74 ? 16.108 0.712 -12.378 1.00 86.56 74 GLU A CA 1
ATOM 562 C C . GLU A 1 74 ? 15.185 1.582 -11.513 1.00 86.56 74 GLU A C 1
ATOM 564 O O . GLU A 1 74 ? 14.622 1.098 -10.536 1.00 86.56 74 GLU A O 1
ATOM 569 N N . ARG A 1 75 ? 14.930 2.839 -11.908 1.00 90.12 75 ARG A N 1
ATOM 570 C CA . ARG A 1 75 ? 13.985 3.705 -11.179 1.00 90.12 75 ARG A CA 1
ATOM 571 C C . ARG A 1 75 ? 12.581 3.108 -11.137 1.00 90.12 75 ARG A C 1
ATOM 573 O O . ARG A 1 75 ? 11.941 3.109 -10.093 1.00 90.12 75 ARG A O 1
ATOM 580 N N . TRP A 1 76 ? 12.093 2.593 -12.262 1.00 90.44 76 TRP A N 1
ATOM 581 C CA . TRP A 1 76 ? 10.773 1.970 -12.309 1.00 90.44 76 TRP A CA 1
ATOM 582 C C . TRP A 1 76 ? 10.698 0.742 -11.394 1.00 90.44 76 TRP A C 1
ATOM 584 O O . TRP A 1 76 ? 9.700 0.543 -10.705 1.00 90.44 76 TRP A O 1
ATOM 594 N N . ARG A 1 77 ? 11.774 -0.051 -11.313 1.00 88.31 77 ARG A N 1
ATOM 595 C CA . ARG A 1 77 ? 11.879 -1.152 -10.349 1.00 88.31 77 ARG A CA 1
ATOM 596 C C . ARG A 1 77 ? 11.769 -0.650 -8.907 1.00 88.31 77 ARG A C 1
ATOM 598 O O . ARG A 1 77 ? 11.005 -1.227 -8.135 1.00 88.31 77 ARG A O 1
ATOM 605 N N . GLU A 1 78 ? 12.500 0.406 -8.548 1.00 91.88 78 GLU A N 1
ATOM 606 C CA . GLU A 1 78 ? 12.407 1.032 -7.220 1.00 91.88 78 GLU A CA 1
ATOM 607 C C . GLU A 1 78 ? 10.973 1.486 -6.916 1.00 91.88 78 GLU A C 1
ATOM 609 O O . GLU A 1 78 ? 10.450 1.198 -5.841 1.00 91.88 78 GLU A O 1
ATOM 614 N N . GLU A 1 79 ? 10.302 2.128 -7.874 1.00 94.56 79 GLU A N 1
ATOM 615 C CA . GLU A 1 79 ? 8.908 2.561 -7.735 1.00 94.56 79 GLU A CA 1
ATOM 616 C C . GLU A 1 79 ? 7.956 1.381 -7.494 1.00 94.56 79 GLU A C 1
ATOM 618 O O . GLU A 1 79 ? 7.101 1.457 -6.611 1.00 94.56 79 GLU A O 1
ATOM 623 N N . VAL A 1 80 ? 8.121 0.266 -8.217 1.00 93.38 80 VAL A N 1
ATOM 624 C CA . VAL A 1 80 ? 7.319 -0.951 -8.007 1.00 93.38 80 VAL A CA 1
ATOM 625 C C . VAL A 1 80 ? 7.564 -1.540 -6.613 1.00 93.38 80 VAL A C 1
ATOM 627 O O . VAL A 1 80 ? 6.603 -1.928 -5.947 1.00 93.38 80 VAL A O 1
ATOM 630 N N . MET A 1 81 ? 8.815 -1.567 -6.140 1.00 92.88 81 MET A N 1
ATOM 631 C CA . MET A 1 81 ? 9.144 -2.014 -4.778 1.00 92.88 81 MET A CA 1
ATOM 632 C C . MET A 1 81 ? 8.507 -1.118 -3.709 1.00 92.88 81 MET A C 1
ATOM 634 O O . MET A 1 81 ? 7.930 -1.617 -2.744 1.00 92.88 81 MET A O 1
ATOM 638 N N . LEU A 1 82 ? 8.582 0.203 -3.881 1.00 95.88 82 LEU A N 1
ATOM 639 C CA . LEU A 1 82 ? 7.979 1.163 -2.956 1.00 95.88 82 LEU A CA 1
ATOM 640 C C . LEU A 1 82 ? 6.454 1.040 -2.928 1.00 95.88 82 LEU A C 1
ATOM 642 O O . LEU A 1 82 ? 5.861 1.063 -1.853 1.00 95.88 82 LEU A O 1
ATOM 646 N N . LEU A 1 83 ? 5.822 0.876 -4.089 1.00 95.88 83 LEU A N 1
ATOM 647 C CA . LEU A 1 83 ? 4.375 0.710 -4.201 1.00 95.88 83 LEU A CA 1
ATOM 648 C C . LEU A 1 83 ? 3.902 -0.589 -3.529 1.00 95.88 83 LEU A C 1
ATOM 650 O O . LEU A 1 83 ? 2.893 -0.585 -2.824 1.00 95.88 83 LEU A O 1
ATOM 654 N N . GLU A 1 84 ? 4.637 -1.691 -3.701 1.00 95.31 84 GLU A N 1
ATOM 655 C CA . GLU A 1 84 ? 4.349 -2.967 -3.031 1.00 95.31 84 GLU A CA 1
ATOM 656 C C . GLU A 1 84 ? 4.415 -2.840 -1.504 1.00 95.31 84 GLU A C 1
ATOM 658 O O . GLU A 1 84 ? 3.499 -3.279 -0.798 1.00 95.31 84 GLU A O 1
ATOM 663 N N . GLU A 1 85 ? 5.446 -2.161 -1.005 1.00 96.62 85 GLU A N 1
ATOM 664 C CA . GLU A 1 85 ? 5.612 -1.877 0.417 1.00 96.62 85 GLU A CA 1
ATOM 665 C C . GLU A 1 85 ? 4.529 -0.928 0.953 1.00 96.62 85 GLU A C 1
ATOM 667 O O . GLU A 1 85 ? 4.014 -1.146 2.052 1.00 96.62 85 GLU A O 1
ATOM 672 N N . GLU A 1 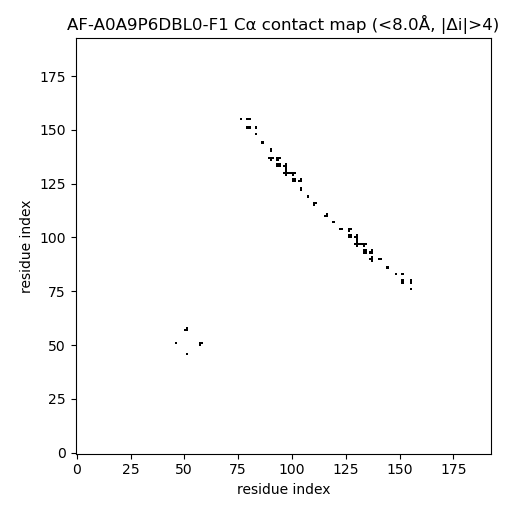86 ? 4.132 0.091 0.193 1.00 97.56 86 GLU A N 1
ATOM 67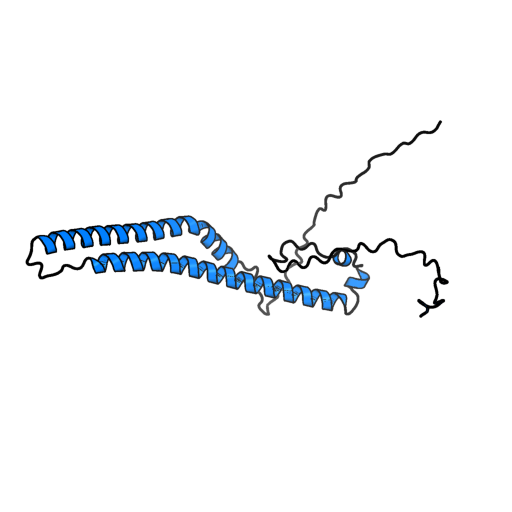3 C CA . GLU A 1 86 ? 3.083 1.030 0.601 1.00 97.56 86 GLU A CA 1
ATOM 674 C C . GLU A 1 86 ? 1.721 0.334 0.702 1.00 97.56 86 GLU A C 1
ATOM 676 O O . GLU A 1 86 ? 1.026 0.473 1.711 1.00 97.56 86 GLU A O 1
ATOM 681 N N . MET A 1 87 ? 1.372 -0.514 -0.273 1.00 97.31 87 MET A N 1
ATOM 682 C CA . MET A 1 87 ? 0.172 -1.356 -0.205 1.00 97.31 87 MET A CA 1
ATOM 683 C C . MET A 1 87 ? 0.193 -2.255 1.039 1.00 97.31 87 MET A C 1
ATOM 685 O O . MET A 1 87 ? -0.792 -2.346 1.780 1.00 97.31 87 MET A O 1
ATOM 689 N N . ARG A 1 88 ? 1.337 -2.887 1.328 1.00 96.56 88 ARG A N 1
ATOM 690 C CA . ARG A 1 88 ? 1.508 -3.713 2.531 1.00 96.56 88 ARG A CA 1
ATOM 691 C C . ARG A 1 88 ? 1.323 -2.895 3.814 1.00 96.56 88 ARG A C 1
ATOM 693 O O . ARG A 1 88 ? 0.656 -3.360 4.745 1.00 96.56 88 ARG A O 1
ATOM 700 N N . ARG A 1 89 ? 1.895 -1.689 3.884 1.00 97.94 89 ARG A N 1
ATOM 701 C CA . ARG A 1 89 ? 1.789 -0.782 5.039 1.00 97.94 89 ARG A CA 1
ATOM 702 C C . ARG A 1 89 ? 0.377 -0.260 5.243 1.00 97.94 89 ARG A C 1
ATOM 704 O O . ARG A 1 89 ? -0.075 -0.247 6.384 1.00 97.94 89 ARG A O 1
ATOM 711 N N . ALA A 1 90 ? -0.329 0.105 4.179 1.00 98.00 90 ALA A N 1
ATOM 712 C CA . ALA A 1 90 ? -1.709 0.575 4.249 1.00 98.00 90 ALA A CA 1
ATOM 713 C C . ALA A 1 90 ? -2.636 -0.492 4.862 1.00 98.00 90 ALA A C 1
ATOM 715 O O . ALA A 1 90 ? -3.380 -0.210 5.805 1.00 98.00 90 ALA A O 1
ATOM 716 N N . ILE A 1 91 ? -2.513 -1.750 4.425 1.00 98.38 91 ILE A N 1
ATOM 717 C CA . ILE A 1 91 ? -3.247 -2.883 5.014 1.00 98.38 91 ILE A CA 1
ATOM 718 C C . ILE A 1 91 ? -2.853 -3.093 6.485 1.00 98.38 91 ILE A C 1
ATOM 720 O O . ILE A 1 91 ? -3.714 -3.245 7.360 1.00 98.38 91 ILE A O 1
ATOM 724 N N . ALA A 1 92 ? -1.550 -3.088 6.789 1.00 98.31 92 ALA A N 1
ATOM 725 C CA . ALA A 1 92 ? -1.058 -3.249 8.156 1.00 98.31 92 ALA A CA 1
ATOM 726 C C . ALA A 1 92 ? -1.559 -2.133 9.088 1.00 98.31 92 ALA A C 1
ATOM 728 O O . ALA A 1 92 ? -1.917 -2.410 10.237 1.00 98.31 92 ALA A O 1
ATOM 729 N N . TYR A 1 93 ? -1.637 -0.900 8.586 1.00 98.25 93 TYR A N 1
ATOM 730 C CA . TYR A 1 93 ? -2.183 0.247 9.295 1.00 98.25 93 TYR A CA 1
ATOM 731 C C . TYR A 1 93 ? -3.660 0.045 9.627 1.00 98.25 93 TYR A C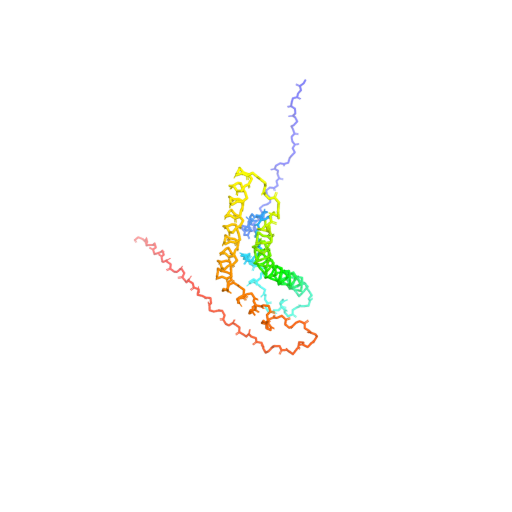 1
ATOM 733 O O . TYR A 1 93 ? -4.024 0.185 10.791 1.00 98.25 93 TYR A O 1
ATOM 741 N N . CYS A 1 94 ? -4.499 -0.361 8.670 1.00 98.38 94 CYS A N 1
ATOM 742 C CA . CYS A 1 94 ? -5.913 -0.651 8.936 1.00 98.38 94 CYS A CA 1
ATOM 743 C C . CYS A 1 94 ? -6.081 -1.735 10.013 1.00 98.38 94 CYS A C 1
ATOM 745 O O . CYS A 1 94 ? -6.836 -1.560 10.970 1.00 98.38 94 CYS A O 1
ATOM 747 N N . ARG A 1 95 ? -5.303 -2.823 9.940 1.00 98.38 95 ARG A N 1
ATOM 748 C CA . ARG A 1 95 ? -5.312 -3.890 10.960 1.00 98.38 95 ARG A CA 1
ATOM 749 C C . ARG A 1 95 ? -4.836 -3.403 12.334 1.00 98.38 95 ARG A C 1
ATOM 751 O O . ARG A 1 95 ? -5.332 -3.853 13.367 1.00 98.38 95 ARG A O 1
ATOM 758 N N . TRP A 1 96 ? -3.843 -2.518 12.381 1.00 98.38 96 TRP A N 1
ATOM 759 C CA . TRP A 1 96 ? -3.415 -1.875 13.625 1.00 98.38 96 TRP A CA 1
ATOM 760 C C . TRP A 1 96 ? -4.497 -0.935 14.167 1.00 98.38 96 TRP A C 1
ATOM 762 O O . TRP A 1 96 ? -4.797 -0.975 15.358 1.00 98.38 96 TRP A O 1
ATOM 772 N N . LYS A 1 97 ? -5.132 -0.142 13.301 1.00 98.06 97 LYS A N 1
ATOM 773 C CA . LYS A 1 97 ? -6.160 0.824 13.684 1.00 98.06 97 LYS A CA 1
ATOM 774 C C . LYS A 1 97 ? -7.425 0.139 14.199 1.00 98.06 97 LYS A C 1
ATOM 776 O O . LYS A 1 97 ? -8.016 0.623 15.159 1.00 98.06 97 LYS A O 1
ATOM 781 N N . ALA A 1 98 ? -7.789 -1.012 13.637 1.00 97.94 98 ALA A N 1
ATOM 782 C CA . ALA A 1 98 ? -8.848 -1.858 14.179 1.00 97.94 98 ALA A CA 1
ATOM 783 C C . ALA A 1 98 ? -8.556 -2.274 15.631 1.00 97.94 98 ALA A C 1
ATOM 785 O O . ALA A 1 98 ? -9.361 -2.015 16.521 1.00 97.94 98 ALA A O 1
ATOM 786 N N . ARG A 1 99 ? -7.348 -2.794 15.890 1.00 96.75 99 ARG A N 1
ATOM 787 C CA . ARG A 1 99 ? -6.899 -3.158 17.245 1.00 96.75 99 ARG A CA 1
ATOM 788 C C . ARG A 1 99 ? -6.840 -1.964 18.194 1.00 96.75 99 ARG A C 1
ATOM 790 O O . ARG A 1 99 ? -7.157 -2.099 19.369 1.00 96.75 99 ARG A O 1
ATOM 797 N N . TYR A 1 100 ? -6.457 -0.792 17.692 1.00 96.56 100 TYR A N 1
ATOM 798 C CA . TYR A 1 100 ? -6.498 0.447 18.466 1.00 96.56 100 TYR A CA 1
ATOM 799 C C . TYR A 1 100 ? -7.922 0.759 18.950 1.00 96.56 100 TYR A C 1
ATOM 801 O O . TYR A 1 100 ? -8.106 1.086 20.119 1.00 96.56 100 TYR A O 1
ATOM 809 N N . TRP A 1 101 ? -8.929 0.625 18.081 1.00 96.25 101 TRP A N 1
ATOM 810 C CA . TRP A 1 101 ? -10.329 0.835 18.459 1.00 96.25 101 TRP A CA 1
ATOM 811 C C . TRP A 1 101 ? -10.855 -0.236 19.421 1.00 96.25 101 TRP A C 1
ATOM 813 O O . TRP A 1 101 ? -11.577 0.102 20.352 1.00 96.25 101 TRP A O 1
ATOM 823 N N . GLU A 1 102 ? -10.453 -1.496 19.253 1.00 92.88 102 GLU A N 1
ATOM 824 C CA . GLU A 1 102 ? -10.779 -2.578 20.196 1.00 92.88 102 GLU A CA 1
ATOM 825 C C . GLU A 1 102 ? -10.188 -2.323 21.588 1.00 92.88 102 GLU A C 1
ATOM 827 O O . GLU A 1 102 ? -10.841 -2.562 22.597 1.00 92.88 102 GLU A O 1
ATOM 832 N N . LEU A 1 103 ? -8.963 -1.797 21.663 1.00 90.69 103 LEU A N 1
ATOM 833 C CA . LEU A 1 103 ? -8.338 -1.455 22.940 1.00 90.69 103 LEU A CA 1
ATOM 834 C C . LEU A 1 103 ? -8.953 -0.197 23.568 1.00 90.69 103 LEU A C 1
ATOM 836 O O . LEU A 1 103 ? -9.011 -0.087 24.788 1.00 90.69 103 LEU A O 1
ATOM 840 N N . ALA A 1 104 ? -9.447 0.739 22.755 1.00 85.75 104 ALA A N 1
ATOM 841 C CA . ALA A 1 104 ? -10.186 1.905 23.237 1.00 85.75 104 ALA A CA 1
ATOM 842 C C . ALA A 1 104 ? -11.544 1.538 23.873 1.00 85.75 104 ALA A C 1
ATOM 844 O O . ALA A 1 104 ? -12.176 2.386 24.498 1.00 85.75 104 ALA A O 1
ATOM 845 N N . GLU A 1 105 ? -11.985 0.283 23.732 1.00 78.50 105 GLU A N 1
ATOM 846 C CA . GLU A 1 105 ? -13.195 -0.267 24.345 1.00 78.50 105 GLU A CA 1
ATOM 847 C C . GLU A 1 105 ? -13.064 -0.510 25.867 1.00 78.50 105 GLU A C 1
ATOM 849 O O . GLU A 1 105 ? -14.063 -0.814 26.528 1.00 78.50 105 GLU A O 1
ATOM 854 N N . THR A 1 106 ? -11.857 -0.403 26.442 1.00 70.25 106 THR A N 1
ATOM 855 C CA . THR A 1 106 ? -11.584 -0.834 27.822 1.00 70.25 106 THR A CA 1
ATOM 856 C C . THR A 1 106 ? -12.595 -0.276 28.836 1.00 70.25 106 THR A C 1
ATOM 858 O O . THR A 1 106 ? -12.937 0.911 28.797 1.00 70.25 106 THR A O 1
ATOM 861 N N . PRO A 1 107 ? -13.121 -1.127 29.742 1.00 63.44 107 PRO A N 1
ATOM 862 C CA . PRO A 1 107 ? -14.115 -0.707 30.721 1.00 63.44 107 PRO A CA 1
ATOM 863 C C . PRO A 1 107 ? -13.608 0.440 31.587 1.00 63.44 107 PRO A C 1
ATOM 865 O O . PRO A 1 107 ? -12.517 0.367 32.150 1.00 63.44 107 PRO A O 1
ATOM 868 N N . LYS A 1 108 ? -14.431 1.480 31.759 1.00 66.06 108 LYS A N 1
ATOM 869 C CA . LYS A 1 108 ? -14.281 2.357 32.921 1.00 66.06 108 LYS A CA 1
ATOM 870 C C . LYS A 1 108 ? -14.758 1.574 34.138 1.00 66.06 108 LYS A C 1
ATOM 872 O O . LYS A 1 108 ? -15.943 1.286 34.253 1.00 66.06 108 LYS A O 1
ATOM 877 N N . GLU A 1 109 ? -13.843 1.257 35.048 1.00 66.38 109 GLU A N 1
ATOM 878 C CA . GLU A 1 109 ? -14.146 0.491 36.267 1.00 66.38 109 GLU A CA 1
ATOM 879 C C . GLU A 1 109 ? -15.097 1.228 37.233 1.00 66.38 109 GLU A C 1
ATOM 881 O O . GLU A 1 109 ? -15.653 0.603 38.127 1.00 66.38 109 GLU A O 1
ATOM 886 N N . ASN A 1 110 ? -15.362 2.527 37.024 1.00 67.50 110 ASN A N 1
ATOM 887 C CA . ASN A 1 110 ? -16.049 3.387 37.994 1.00 67.50 110 ASN A CA 1
ATOM 888 C C . ASN A 1 110 ? -17.174 4.259 37.387 1.00 67.50 110 ASN A C 1
ATOM 890 O O . ASN A 1 110 ? -17.213 5.466 37.629 1.00 67.50 110 ASN A O 1
ATOM 894 N N . CYS A 1 111 ? -18.082 3.698 36.580 1.00 73.56 111 CYS A N 1
ATOM 895 C CA . CYS A 1 111 ? -19.312 4.419 36.209 1.00 73.56 111 CYS A CA 1
ATOM 896 C C . CYS A 1 111 ? -20.250 4.489 37.422 1.00 73.56 111 CYS A C 1
ATOM 898 O O . CYS A 1 111 ? -20.714 3.458 37.905 1.00 73.56 111 CYS A O 1
ATOM 900 N N . THR A 1 112 ? -20.515 5.698 37.916 1.00 80.12 112 THR A N 1
ATOM 901 C CA . THR A 1 112 ? -21.310 5.923 39.138 1.00 80.12 112 THR A CA 1
ATOM 902 C C . THR A 1 112 ? -22.722 6.415 38.806 1.00 80.12 112 THR A C 1
ATOM 904 O O . THR A 1 112 ? -23.638 6.250 39.611 1.00 80.12 112 THR A O 1
ATOM 907 N N . THR A 1 113 ? -22.926 6.987 37.612 1.00 87.69 113 THR A N 1
ATOM 908 C CA . THR A 1 113 ? -24.223 7.525 37.167 1.00 87.69 113 THR A CA 1
ATOM 909 C C . THR A 1 113 ? -24.789 6.801 35.937 1.00 87.69 113 THR A C 1
ATOM 911 O O . THR A 1 113 ? -24.062 6.214 35.135 1.00 87.69 113 THR A O 1
ATOM 914 N N . GLN A 1 114 ? -26.115 6.868 35.757 1.00 85.94 114 GLN A N 1
ATOM 915 C CA . GLN A 1 114 ? -26.805 6.297 34.589 1.00 85.94 114 GLN A CA 1
ATOM 916 C C . GLN A 1 114 ? -26.381 6.970 33.270 1.00 85.94 114 GLN A C 1
ATOM 918 O O . GLN A 1 114 ? -26.273 6.305 32.242 1.00 85.94 114 GLN A O 1
ATOM 923 N N . GLU A 1 115 ? -26.124 8.280 33.289 1.00 87.00 115 GLU A N 1
ATOM 924 C CA . GLU A 1 115 ? -25.676 9.036 32.111 1.00 87.00 115 GLU A CA 1
ATOM 925 C C . GLU A 1 115 ? -24.278 8.594 31.657 1.00 87.00 115 GLU A C 1
ATOM 927 O O . GLU A 1 115 ? -24.049 8.381 30.465 1.00 87.00 115 GLU A O 1
ATOM 932 N N . GLU A 1 116 ? -23.362 8.369 32.606 1.00 84.56 116 GLU A N 1
ATOM 933 C CA . GLU A 1 116 ? -22.029 7.819 32.330 1.00 84.56 116 GLU A CA 1
ATOM 934 C C . GLU A 1 116 ? -22.102 6.424 31.709 1.00 84.56 116 GLU A C 1
ATOM 936 O O . GLU A 1 116 ? -21.317 6.117 30.811 1.00 84.56 116 GLU A O 1
ATOM 941 N N . PHE A 1 117 ? -23.049 5.596 32.159 1.00 85.38 117 PHE A N 1
ATOM 942 C CA . PHE A 1 117 ? -23.261 4.261 31.607 1.00 85.38 117 PHE A CA 1
ATOM 943 C C . PHE A 1 117 ? -23.718 4.311 30.143 1.00 85.38 117 PHE A C 1
ATOM 945 O O . PHE A 1 117 ? -23.122 3.643 29.299 1.00 85.38 117 PHE A O 1
ATOM 952 N N . VAL A 1 118 ? -24.729 5.126 29.820 1.00 87.94 118 VAL A N 1
ATOM 953 C CA . VAL A 1 118 ? -25.239 5.268 28.441 1.00 87.94 118 VAL A CA 1
ATOM 954 C C . VAL A 1 118 ? -24.169 5.851 27.516 1.00 87.94 118 VAL A C 1
ATOM 956 O O . VAL A 1 118 ? -23.978 5.369 26.398 1.00 87.94 118 VAL A O 1
ATOM 959 N N . LEU A 1 119 ? -23.422 6.856 27.983 1.00 87.31 119 LEU A N 1
ATOM 960 C CA . LEU A 1 119 ? -22.309 7.420 27.224 1.00 87.31 119 LEU A CA 1
ATOM 961 C C . LEU A 1 119 ? -21.223 6.368 26.962 1.00 87.31 119 LEU A C 1
ATOM 963 O O . LEU A 1 119 ? -20.747 6.247 25.832 1.00 87.31 119 LEU A O 1
ATOM 967 N N . TYR A 1 120 ? -20.848 5.593 27.983 1.00 87.25 120 TYR A N 1
ATOM 968 C CA . TYR A 1 120 ? -19.873 4.512 27.845 1.00 87.25 120 TYR A CA 1
ATOM 969 C C . TYR A 1 120 ? -20.353 3.445 26.855 1.00 87.25 120 TYR A C 1
ATOM 971 O O . TYR A 1 120 ? -19.591 3.041 25.976 1.00 87.25 120 TYR A O 1
ATOM 979 N N . GLU A 1 121 ? -21.618 3.032 26.934 1.00 88.94 121 GLU A N 1
ATOM 980 C CA . GLU A 1 121 ? -22.203 2.091 25.981 1.00 88.94 121 GLU A CA 1
ATOM 981 C C . GLU A 1 121 ? -22.116 2.623 24.542 1.00 88.94 121 GLU A C 1
ATOM 983 O O . GLU A 1 121 ? -21.673 1.903 23.643 1.00 88.94 121 GLU A O 1
ATOM 988 N N . GLY A 1 122 ? -22.459 3.896 24.326 1.00 91.00 122 GLY A N 1
ATOM 989 C CA . GLY A 1 122 ? -22.365 4.545 23.019 1.00 91.00 122 GLY A CA 1
ATOM 990 C C . GLY A 1 122 ? -20.937 4.575 22.471 1.00 91.00 122 GLY A C 1
ATOM 991 O O . GLY A 1 122 ? -20.711 4.211 21.314 1.00 91.00 122 GLY A O 1
ATOM 992 N N . VAL A 1 123 ? -19.956 4.938 23.306 1.00 90.19 123 VAL A N 1
ATOM 993 C CA . VAL A 1 123 ? -18.526 4.913 22.945 1.00 90.19 123 VAL A CA 1
ATOM 994 C C . VAL A 1 123 ? -18.085 3.497 22.585 1.00 90.19 123 VAL A C 1
ATOM 996 O O . VAL A 1 123 ? -17.403 3.308 21.578 1.00 90.19 123 VAL A O 1
ATOM 999 N N . ARG A 1 124 ? -18.523 2.496 23.351 1.00 91.44 124 ARG A N 1
ATOM 1000 C CA . ARG A 1 124 ? -18.218 1.082 23.121 1.00 91.44 124 ARG A CA 1
ATOM 1001 C C . ARG A 1 124 ? -18.736 0.602 21.767 1.00 91.44 124 ARG A C 1
ATOM 1003 O O . ARG A 1 124 ? -17.994 0.022 20.976 1.00 91.44 124 ARG A O 1
ATOM 1010 N N . VAL A 1 125 ? -20.007 0.874 21.476 1.00 93.12 125 VAL A N 1
ATOM 1011 C CA . VAL A 1 125 ? -20.642 0.516 20.198 1.00 93.12 125 VAL A CA 1
ATOM 1012 C C . VAL A 1 125 ? -19.962 1.239 19.036 1.00 93.12 125 VAL A C 1
ATOM 1014 O O . VAL A 1 125 ? -19.697 0.629 17.998 1.00 93.12 125 VAL A O 1
ATOM 1017 N N . TYR A 1 126 ? -19.628 2.519 19.210 1.00 94.12 126 TYR A N 1
ATOM 1018 C CA . TYR A 1 126 ? -18.907 3.289 18.202 1.00 94.12 126 TYR A CA 1
ATOM 1019 C C . TYR A 1 126 ? -17.511 2.717 17.931 1.00 94.12 126 TYR A C 1
ATOM 1021 O O . TYR A 1 126 ? -17.166 2.497 16.771 1.00 94.12 126 TYR A O 1
ATOM 1029 N N . ALA A 1 127 ? -16.732 2.426 18.975 1.00 95.50 127 ALA A N 1
ATOM 1030 C CA . ALA A 1 127 ? -15.394 1.854 18.856 1.00 95.50 127 ALA A CA 1
ATOM 1031 C C . ALA A 1 127 ? -15.422 0.506 18.120 1.00 95.50 127 ALA A C 1
ATOM 1033 O O . ALA A 1 127 ? -14.682 0.324 17.153 1.00 95.50 127 ALA A O 1
ATOM 1034 N N . ARG A 1 128 ? -16.350 -0.393 18.477 1.00 95.56 128 ARG A N 1
ATOM 1035 C CA . ARG A 1 128 ? -16.556 -1.664 17.755 1.00 95.56 128 ARG A CA 1
ATOM 1036 C C . ARG A 1 128 ? -16.869 -1.448 16.281 1.00 95.56 128 ARG A C 1
ATOM 1038 O O . ARG A 1 128 ? -16.238 -2.048 15.415 1.00 95.56 128 ARG A O 1
ATOM 1045 N N . ARG A 1 129 ? -17.793 -0.533 15.984 1.00 97.19 129 ARG A N 1
ATOM 1046 C CA . ARG A 1 129 ? -18.153 -0.195 14.605 1.00 97.19 129 ARG A CA 1
ATOM 1047 C C . ARG A 1 129 ? -16.947 0.336 13.821 1.00 97.19 129 ARG A C 1
ATOM 1049 O O . ARG A 1 129 ? -16.783 -0.026 12.658 1.00 97.19 129 ARG A O 1
ATOM 1056 N N . GLN A 1 130 ? -16.106 1.170 14.433 1.00 97.56 130 GLN A N 1
ATOM 1057 C CA . GLN A 1 130 ? -14.875 1.669 13.810 1.00 97.56 130 GLN A CA 1
ATOM 1058 C C . GLN A 1 130 ? -13.852 0.554 13.572 1.00 97.56 130 GLN A C 1
ATOM 1060 O O . GLN A 1 130 ? -13.266 0.495 12.491 1.00 97.56 130 GLN A O 1
ATOM 1065 N N . ALA A 1 131 ? -13.683 -0.365 14.525 1.00 97.88 131 ALA A N 1
ATOM 1066 C CA . ALA A 1 131 ? -12.828 -1.533 14.337 1.00 97.88 131 ALA A CA 1
ATOM 1067 C C . ALA A 1 131 ? -13.281 -2.369 13.129 1.00 97.88 131 ALA A C 1
ATOM 1069 O O . ALA A 1 131 ? -12.470 -2.713 12.269 1.00 97.88 131 ALA A O 1
ATOM 1070 N N . ASP A 1 132 ? -14.585 -2.616 13.003 1.00 98.12 132 ASP A N 1
ATOM 1071 C CA . ASP A 1 132 ? -15.151 -3.374 11.885 1.00 98.12 132 ASP A CA 1
ATOM 1072 C C . ASP A 1 132 ? -15.025 -2.655 10.537 1.00 98.12 132 ASP A C 1
ATOM 1074 O O . ASP A 1 132 ? -14.848 -3.305 9.503 1.00 98.12 132 ASP A O 1
ATOM 1078 N N . TYR A 1 133 ? -15.103 -1.321 10.510 1.00 98.06 133 TYR A N 1
ATOM 1079 C CA . TYR A 1 133 ? -14.821 -0.553 9.295 1.00 98.06 133 TYR A CA 1
ATOM 1080 C C . TYR A 1 133 ? -13.371 -0.721 8.842 1.00 98.06 133 TYR A C 1
ATOM 1082 O O . TYR A 1 133 ? -13.139 -1.007 7.667 1.00 98.06 133 TYR A O 1
ATOM 1090 N 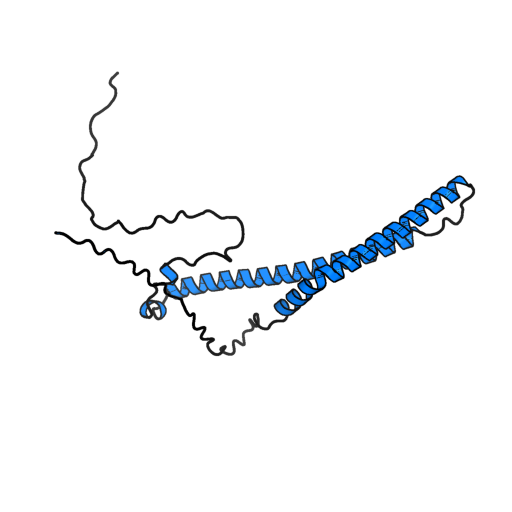N . GLU A 1 134 ? -12.407 -0.594 9.753 1.00 98.25 134 GLU A N 1
ATOM 1091 C CA . GLU A 1 134 ? -10.989 -0.728 9.406 1.00 98.25 134 GLU A CA 1
ATOM 1092 C C . GLU A 1 134 ? -10.624 -2.163 9.002 1.00 98.25 134 GLU A C 1
ATOM 1094 O O . GLU A 1 134 ? -9.869 -2.361 8.050 1.00 98.25 134 GLU A O 1
ATOM 1099 N N . ARG A 1 135 ? -11.218 -3.184 9.639 1.00 98.31 135 ARG A N 1
ATOM 1100 C CA . ARG A 1 135 ? -11.052 -4.586 9.209 1.00 98.31 135 ARG A CA 1
ATOM 1101 C C . ARG A 1 135 ? -11.588 -4.816 7.801 1.00 98.31 135 ARG A C 1
ATOM 1103 O O . ARG A 1 135 ? -10.904 -5.424 6.983 1.00 98.31 135 ARG A O 1
ATOM 1110 N N . ARG A 1 136 ? -12.792 -4.319 7.502 1.00 98.44 136 ARG A N 1
ATOM 1111 C CA . ARG A 1 136 ? -13.373 -4.450 6.158 1.00 98.44 136 ARG A CA 1
ATOM 1112 C C . ARG A 1 136 ? -12.547 -3.726 5.106 1.00 98.44 136 ARG A C 1
ATOM 1114 O O . ARG A 1 136 ? -12.354 -4.281 4.033 1.00 98.44 136 ARG A O 1
ATOM 1121 N N . ARG A 1 137 ? -12.023 -2.539 5.419 1.00 98.19 137 ARG A N 1
ATOM 1122 C CA . ARG A 1 137 ? -11.122 -1.805 4.523 1.00 98.19 137 ARG A CA 1
ATOM 1123 C C . ARG A 1 137 ? -9.846 -2.599 4.231 1.00 98.19 137 ARG A C 1
ATOM 1125 O O . ARG A 1 137 ? -9.460 -2.691 3.074 1.00 98.19 137 ARG A O 1
ATOM 1132 N N . ALA A 1 138 ? -9.237 -3.211 5.250 1.00 98.38 138 ALA A N 1
ATOM 1133 C CA . ALA A 1 138 ? -8.069 -4.071 5.059 1.00 98.38 138 ALA A CA 1
ATOM 1134 C C . ALA A 1 138 ? -8.374 -5.251 4.121 1.00 98.38 138 ALA A C 1
ATOM 1136 O O . ALA A 1 138 ? -7.625 -5.476 3.178 1.00 98.38 138 ALA A O 1
ATOM 1137 N N . LEU A 1 139 ? -9.494 -5.952 4.337 1.00 98.31 139 LEU A N 1
ATOM 1138 C CA . LEU A 1 139 ? -9.913 -7.070 3.483 1.00 98.31 139 LEU A CA 1
ATOM 1139 C C . LEU A 1 139 ? -10.190 -6.628 2.042 1.00 98.31 139 LEU A C 1
ATOM 1141 O O . LEU A 1 139 ? -9.724 -7.265 1.104 1.00 98.31 139 LEU A O 1
ATOM 1145 N N . GLN A 1 140 ? -10.901 -5.512 1.869 1.00 98.12 140 GLN A N 1
ATOM 1146 C CA . GLN A 1 140 ? -11.186 -4.955 0.551 1.00 98.12 140 GLN A CA 1
ATOM 1147 C C . GLN A 1 140 ? -9.893 -4.639 -0.209 1.00 98.12 140 GLN A C 1
ATOM 1149 O O . GLN A 1 140 ? -9.749 -5.038 -1.360 1.00 98.12 140 GLN A O 1
ATOM 1154 N N . TRP A 1 141 ? -8.934 -3.968 0.432 1.00 97.75 141 TRP A N 1
ATOM 1155 C CA . TRP A 1 141 ? -7.647 -3.657 -0.191 1.00 97.75 141 TRP A CA 1
ATOM 1156 C C . TRP A 1 141 ? -6.797 -4.898 -0.457 1.00 97.75 141 TRP A C 1
ATOM 1158 O O . TRP A 1 141 ? -6.118 -4.961 -1.476 1.00 97.75 141 TRP A O 1
ATOM 1168 N N . GLU A 1 142 ? -6.840 -5.905 0.418 1.00 97.50 142 GLU A N 1
ATOM 1169 C CA . GLU A 1 142 ? -6.177 -7.190 0.173 1.00 97.50 142 GLU A CA 1
ATOM 1170 C C . GLU A 1 142 ? -6.704 -7.869 -1.093 1.00 97.50 142 GLU A C 1
ATOM 1172 O O . GLU A 1 142 ? -5.904 -8.383 -1.875 1.00 97.50 142 GLU A O 1
ATOM 1177 N N . ASP A 1 143 ? -8.017 -7.834 -1.317 1.00 97.62 143 ASP A N 1
ATOM 1178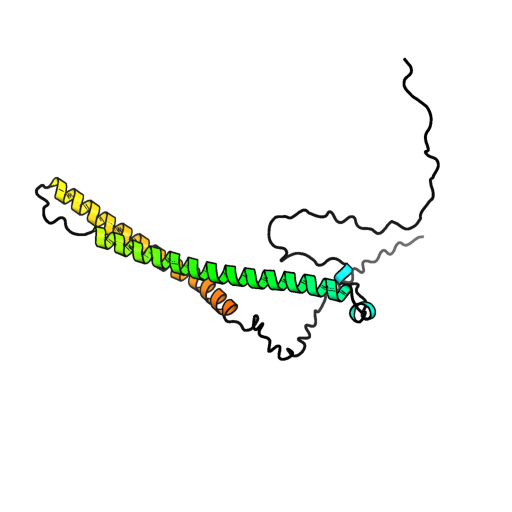 C CA . ASP A 1 143 ? -8.640 -8.416 -2.504 1.00 97.62 143 ASP A CA 1
ATOM 1179 C C . ASP A 1 143 ? -8.397 -7.579 -3.763 1.00 97.62 143 ASP A C 1
ATOM 1181 O O . ASP A 1 143 ? -7.965 -8.125 -4.781 1.00 97.62 143 ASP A O 1
ATOM 1185 N N . GLU A 1 144 ? -8.598 -6.261 -3.698 1.00 96.81 144 GLU A N 1
ATOM 1186 C CA . GLU A 1 144 ? -8.378 -5.346 -4.826 1.00 96.81 144 GLU A CA 1
ATOM 1187 C C . GLU A 1 144 ? -6.916 -5.347 -5.290 1.00 96.81 144 GLU A C 1
ATOM 1189 O O . GLU A 1 144 ? -6.634 -5.323 -6.491 1.00 96.81 144 GLU A O 1
ATOM 1194 N N . TRP A 1 145 ? -5.964 -5.398 -4.355 1.00 97.50 145 TRP A N 1
ATOM 1195 C CA . TRP A 1 145 ? -4.539 -5.313 -4.675 1.00 97.50 145 TRP A CA 1
ATOM 1196 C C . TRP A 1 145 ? -3.878 -6.666 -4.915 1.00 97.50 145 TRP A C 1
ATOM 1198 O O . TRP A 1 145 ? -2.727 -6.690 -5.350 1.00 97.50 145 TRP A O 1
ATOM 1208 N N . ARG A 1 146 ? -4.574 -7.789 -4.701 1.00 95.81 146 ARG A N 1
ATOM 1209 C CA . ARG A 1 146 ? -4.032 -9.146 -4.892 1.00 95.81 146 ARG A CA 1
ATOM 1210 C C . ARG A 1 146 ? -3.361 -9.316 -6.253 1.00 95.81 146 ARG A C 1
ATOM 1212 O O . ARG A 1 146 ? -2.164 -9.581 -6.322 1.00 95.81 146 ARG A O 1
ATOM 1219 N N . ALA A 1 147 ? -4.111 -9.075 -7.328 1.00 94.38 147 ALA A N 1
ATOM 1220 C CA . ALA A 1 147 ? -3.622 -9.256 -8.693 1.00 94.38 147 ALA A CA 1
ATOM 1221 C C . ALA A 1 147 ? -2.468 -8.297 -9.036 1.00 94.38 147 ALA A C 1
ATOM 1223 O O . ALA A 1 147 ? -1.544 -8.656 -9.764 1.00 94.38 147 ALA A O 1
ATOM 1224 N N . ILE A 1 148 ? -2.502 -7.068 -8.508 1.00 94.06 148 ILE A N 1
ATOM 1225 C CA . ILE A 1 148 ? -1.446 -6.071 -8.731 1.00 94.06 148 ILE A CA 1
ATOM 1226 C C . ILE A 1 148 ? -0.162 -6.501 -8.018 1.00 94.06 148 ILE A C 1
ATOM 1228 O O . ILE A 1 148 ? 0.910 -6.459 -8.617 1.00 94.06 148 ILE A O 1
ATOM 1232 N N . ARG A 1 149 ? -0.264 -6.962 -6.769 1.00 94.19 149 ARG A N 1
ATOM 1233 C CA . ARG A 1 149 ? 0.879 -7.441 -5.984 1.00 94.19 149 ARG A CA 1
ATOM 1234 C C . ARG A 1 149 ? 1.487 -8.713 -6.565 1.00 94.19 149 ARG A C 1
ATOM 1236 O O . ARG A 1 149 ? 2.706 -8.818 -6.603 1.00 94.19 149 ARG A O 1
ATOM 1243 N N . GLU A 1 150 ? 0.673 -9.633 -7.078 1.00 92.06 150 GLU A N 1
ATOM 1244 C CA . GLU A 1 150 ? 1.154 -10.823 -7.796 1.00 92.06 150 GLU A CA 1
ATOM 1245 C C . GLU A 1 150 ? 1.948 -10.441 -9.052 1.00 92.06 150 GLU A C 1
ATOM 1247 O O . GLU A 1 150 ? 3.054 -10.940 -9.266 1.00 92.06 150 GLU A O 1
ATOM 1252 N N . ARG A 1 151 ? 1.437 -9.495 -9.852 1.00 90.81 151 ARG A N 1
ATOM 1253 C CA . ARG A 1 151 ? 2.154 -8.970 -11.025 1.00 90.81 151 ARG A CA 1
ATOM 1254 C C . ARG A 1 151 ? 3.445 -8.254 -10.637 1.00 90.81 151 ARG A C 1
ATOM 1256 O O . ARG A 1 151 ? 4.472 -8.483 -11.270 1.00 90.81 151 ARG A O 1
ATOM 1263 N N . ALA A 1 152 ? 3.411 -7.414 -9.605 1.00 89.94 152 ALA A N 1
ATOM 1264 C CA . ALA A 1 152 ? 4.593 -6.722 -9.100 1.00 89.94 152 ALA A CA 1
ATOM 1265 C C . ALA A 1 152 ? 5.659 -7.722 -8.627 1.00 89.94 152 ALA A C 1
ATOM 1267 O O . ALA A 1 152 ? 6.816 -7.614 -9.024 1.00 89.94 152 ALA A O 1
ATOM 1268 N N . ALA A 1 153 ? 5.268 -8.744 -7.862 1.00 88.88 153 ALA A N 1
ATOM 1269 C CA . ALA A 1 153 ? 6.170 -9.803 -7.420 1.00 88.88 153 ALA A CA 1
ATOM 1270 C C . ALA A 1 153 ? 6.778 -10.564 -8.605 1.00 88.88 153 ALA A C 1
ATOM 1272 O O . ALA A 1 153 ? 7.987 -10.798 -8.623 1.00 88.88 153 ALA A O 1
ATOM 1273 N N . PHE A 1 154 ? 5.978 -10.896 -9.622 1.00 88.12 154 PHE A N 1
ATOM 1274 C CA . PHE A 1 154 ? 6.476 -11.523 -10.847 1.00 88.12 154 PHE A CA 1
ATOM 1275 C C . PHE A 1 154 ? 7.523 -10.648 -11.548 1.00 88.12 154 PHE A C 1
ATOM 1277 O O . PHE A 1 154 ? 8.610 -11.125 -11.858 1.00 88.12 154 PHE A O 1
ATOM 1284 N N . VAL A 1 155 ? 7.247 -9.355 -11.736 1.00 86.06 155 VAL A N 1
ATOM 1285 C CA . VAL A 1 155 ? 8.191 -8.417 -12.366 1.00 86.06 155 VAL A CA 1
ATOM 1286 C C . VAL A 1 155 ? 9.488 -8.308 -11.562 1.00 86.06 155 VAL A C 1
ATOM 1288 O O . VAL A 1 155 ? 10.570 -8.419 -12.136 1.00 86.06 155 VAL A O 1
ATOM 1291 N N . LEU A 1 156 ? 9.395 -8.137 -10.240 1.00 85.75 156 LEU A N 1
ATOM 1292 C CA . LEU A 1 156 ? 10.555 -7.962 -9.360 1.00 85.75 156 LEU A CA 1
ATOM 1293 C C . LEU A 1 156 ? 11.432 -9.220 -9.249 1.00 85.75 156 LEU A C 1
ATOM 1295 O O . LEU A 1 156 ? 12.643 -9.097 -9.046 1.00 85.75 156 LEU A O 1
ATOM 1299 N N . THR A 1 157 ? 10.831 -10.408 -9.369 1.00 84.75 157 THR A N 1
ATOM 1300 C CA . THR A 1 157 ? 11.530 -11.708 -9.330 1.00 84.75 157 THR A CA 1
ATOM 1301 C C . THR A 1 157 ? 11.986 -12.195 -10.704 1.00 84.75 157 THR A C 1
ATOM 1303 O O . THR A 1 157 ? 12.864 -13.057 -10.778 1.00 84.75 157 THR A O 1
ATOM 1306 N N . SER A 1 158 ? 11.426 -11.656 -11.793 1.00 76.31 158 SER A N 1
ATOM 1307 C CA . SER A 1 158 ? 11.815 -12.030 -13.151 1.00 76.31 158 SER A CA 1
ATOM 1308 C C . SER A 1 158 ? 13.295 -11.728 -13.414 1.00 76.31 158 SER A C 1
ATOM 1310 O O . SER A 1 158 ? 13.825 -10.678 -13.051 1.00 76.31 158 SER A O 1
ATOM 1312 N N . GLN A 1 159 ? 13.975 -12.660 -14.088 1.00 54.72 159 GLN A N 1
ATOM 1313 C CA . GLN A 1 159 ? 15.406 -12.573 -14.408 1.00 54.72 159 GLN A CA 1
ATOM 1314 C C . GLN A 1 159 ? 15.757 -11.521 -15.477 1.00 54.72 159 GLN A C 1
ATOM 1316 O O . GLN A 1 159 ? 16.918 -11.425 -15.871 1.00 54.72 159 GLN A O 1
ATOM 1321 N N . LEU A 1 160 ? 14.799 -10.693 -15.910 1.00 53.88 160 LEU A N 1
ATOM 1322 C CA . LEU A 1 160 ? 15.013 -9.595 -16.864 1.00 53.88 160 LEU A CA 1
ATOM 1323 C C . LEU A 1 160 ? 16.022 -8.544 -16.360 1.00 53.88 160 LEU A C 1
ATOM 1325 O O . LEU A 1 160 ? 16.435 -7.669 -17.113 1.00 53.88 160 LEU A O 1
ATOM 1329 N N . SER A 1 161 ? 16.430 -8.637 -15.092 1.00 50.28 161 SER A N 1
ATOM 1330 C CA . SER A 1 161 ? 17.341 -7.719 -14.418 1.00 50.28 161 SER A CA 1
ATOM 1331 C C . SER A 1 161 ? 18.627 -8.373 -13.896 1.00 50.28 161 SER A C 1
ATOM 1333 O O . SER A 1 161 ? 19.224 -7.832 -12.963 1.00 50.28 161 SER A O 1
ATOM 1335 N N . GLN A 1 162 ? 19.044 -9.548 -14.381 1.00 52.72 162 GLN A N 1
ATOM 1336 C CA . GLN A 1 162 ? 20.379 -10.053 -14.038 1.00 52.72 162 GLN A CA 1
ATOM 1337 C C . GLN A 1 162 ? 21.441 -9.147 -14.682 1.00 52.72 162 GLN A C 1
ATOM 1339 O O . GLN A 1 162 ? 21.927 -9.403 -15.774 1.00 52.72 162 GLN A O 1
ATOM 1344 N N . THR A 1 163 ? 21.785 -8.050 -14.007 1.00 56.47 163 THR A N 1
ATOM 1345 C CA . THR A 1 163 ? 22.892 -7.154 -14.363 1.00 56.47 163 THR A CA 1
ATOM 1346 C C . THR A 1 163 ? 24.076 -7.394 -13.424 1.00 56.47 163 THR A C 1
ATOM 1348 O O . THR A 1 163 ? 24.583 -6.463 -12.796 1.00 56.47 163 THR A O 1
ATOM 1351 N N . GLY A 1 164 ? 24.468 -8.658 -13.260 1.00 52.38 164 GLY A N 1
ATOM 1352 C CA . GLY A 1 164 ? 25.763 -9.025 -12.687 1.00 52.38 164 GLY A CA 1
ATOM 1353 C C . GLY A 1 164 ? 26.855 -9.018 -13.768 1.00 52.38 164 GLY A C 1
ATOM 1354 O O . GLY A 1 164 ? 26.525 -9.003 -14.953 1.00 52.38 164 GLY A O 1
ATOM 1355 N N . PRO A 1 165 ? 28.149 -9.038 -13.397 1.00 49.38 165 PRO A N 1
ATOM 1356 C CA . PRO A 1 165 ? 29.255 -9.155 -14.357 1.00 49.38 165 PRO A CA 1
ATOM 1357 C C . PRO A 1 165 ? 29.219 -10.462 -15.171 1.00 49.38 165 PRO A C 1
ATOM 1359 O O . PRO A 1 165 ? 29.878 -10.546 -16.203 1.00 49.38 165 PRO A O 1
ATOM 1362 N N . ASP A 1 166 ? 28.406 -11.439 -14.759 1.00 45.97 166 ASP A N 1
ATOM 1363 C CA . ASP A 1 166 ? 28.062 -12.626 -15.542 1.00 45.97 166 ASP A CA 1
ATOM 1364 C C . ASP A 1 166 ? 27.032 -12.285 -16.626 1.00 45.97 166 ASP A C 1
ATOM 1366 O O . ASP A 1 166 ? 25.896 -12.760 -16.634 1.00 45.97 166 ASP A O 1
ATOM 1370 N N . ILE A 1 167 ? 27.444 -11.464 -17.590 1.00 46.25 167 ILE A N 1
ATOM 1371 C CA . ILE A 1 167 ? 26.820 -11.477 -18.910 1.00 46.25 167 ILE A CA 1
ATOM 1372 C C . ILE A 1 167 ? 27.317 -12.764 -19.573 1.00 46.25 167 ILE A C 1
ATOM 1374 O O . ILE A 1 167 ? 28.258 -12.755 -20.367 1.00 46.25 167 ILE A O 1
ATOM 1378 N N . LEU A 1 168 ? 26.703 -13.902 -19.236 1.00 47.72 168 LEU A N 1
ATOM 1379 C CA . LEU A 1 168 ? 26.653 -14.990 -20.204 1.00 47.72 168 LEU A CA 1
ATOM 1380 C C . LEU A 1 168 ? 25.967 -14.378 -21.415 1.00 47.72 168 LEU A C 1
ATOM 1382 O O . LEU A 1 168 ? 24.826 -13.935 -21.291 1.00 47.72 168 LEU A O 1
ATOM 1386 N N . ALA A 1 169 ? 26.706 -14.246 -22.519 1.00 47.44 169 ALA A N 1
ATOM 1387 C CA . ALA A 1 169 ? 26.205 -13.702 -23.770 1.00 47.44 169 ALA A CA 1
ATOM 1388 C C . ALA A 1 169 ? 24.820 -14.300 -24.022 1.00 47.44 169 ALA A C 1
ATOM 1390 O O . ALA A 1 169 ? 24.703 -15.492 -24.313 1.00 47.44 169 ALA A O 1
ATOM 1391 N N . ALA A 1 170 ? 23.773 -13.500 -23.804 1.00 48.78 170 ALA A N 1
ATOM 1392 C CA . ALA A 1 170 ? 22.426 -13.951 -24.076 1.00 48.78 170 ALA A CA 1
ATOM 1393 C C . ALA A 1 170 ? 22.427 -14.348 -25.557 1.00 48.78 170 ALA A C 1
ATOM 1395 O O . ALA A 1 170 ? 22.919 -13.557 -26.373 1.00 48.78 170 ALA A O 1
ATOM 1396 N N . PRO A 1 171 ? 21.982 -15.567 -25.918 1.00 46.00 171 PRO A N 1
ATOM 1397 C CA . PRO A 1 171 ? 21.894 -15.927 -27.322 1.00 46.00 171 PRO A CA 1
ATOM 1398 C C . PRO A 1 171 ? 21.053 -14.851 -28.000 1.00 46.00 171 PRO A C 1
ATOM 1400 O O . PRO A 1 171 ? 20.022 -14.452 -27.455 1.00 46.00 171 PRO A O 1
ATOM 1403 N N . ALA A 1 172 ? 21.555 -14.324 -29.118 1.00 44.72 172 ALA A N 1
ATOM 1404 C CA . ALA A 1 172 ? 20.945 -13.210 -29.824 1.00 44.72 172 ALA A CA 1
ATOM 1405 C C . ALA A 1 172 ? 19.445 -13.481 -30.001 1.00 44.72 172 ALA A C 1
ATOM 1407 O O . ALA A 1 172 ? 19.054 -14.389 -30.734 1.00 44.72 172 ALA A O 1
ATOM 1408 N N . LEU A 1 173 ? 18.610 -12.732 -29.278 1.00 41.56 173 LEU A N 1
ATOM 1409 C CA . LEU A 1 173 ? 17.168 -12.799 -29.445 1.00 41.56 173 LEU A CA 1
ATOM 1410 C C . LEU A 1 173 ? 16.858 -12.049 -30.741 1.00 41.56 173 LEU A C 1
ATOM 1412 O O . LEU A 1 173 ? 16.719 -10.827 -30.741 1.00 41.56 173 LEU A O 1
ATOM 1416 N N . VAL A 1 174 ? 16.832 -12.778 -31.853 1.00 43.12 174 VAL A N 1
ATOM 1417 C CA . VAL A 1 174 ? 16.368 -12.255 -33.137 1.00 43.12 174 VAL A CA 1
ATOM 1418 C C . VAL A 1 174 ? 14.855 -12.105 -33.025 1.00 43.12 174 VAL A C 1
ATOM 1420 O O . VAL A 1 174 ? 14.123 -13.090 -33.001 1.00 43.12 174 VAL A O 1
ATOM 1423 N N . VAL A 1 175 ? 14.396 -10.866 -32.868 1.0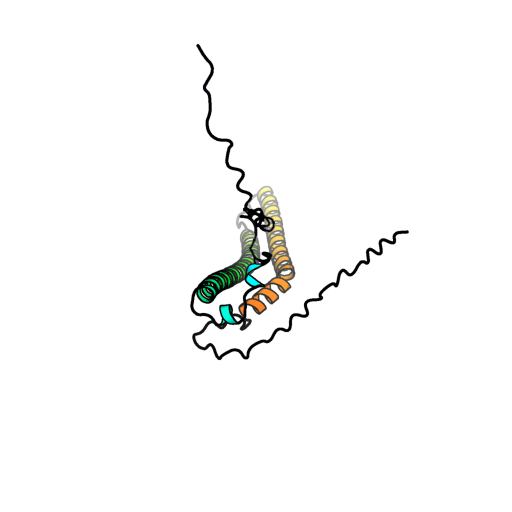0 40.00 175 VAL A N 1
ATOM 1424 C CA . VAL A 1 175 ? 12.976 -10.520 -32.946 1.00 40.00 175 VAL A CA 1
ATOM 1425 C C . VAL A 1 175 ? 12.722 -10.076 -34.379 1.00 40.00 175 VAL A C 1
ATOM 1427 O O . VAL A 1 175 ? 13.085 -8.963 -34.755 1.00 40.00 175 VAL A O 1
ATOM 1430 N N . GLU A 1 176 ? 12.144 -10.962 -35.185 1.00 41.44 176 GLU A N 1
ATOM 1431 C CA . GLU A 1 176 ? 11.642 -10.601 -36.509 1.00 41.44 176 GLU A CA 1
ATOM 1432 C C . GLU A 1 176 ? 10.396 -9.730 -36.320 1.00 41.44 176 GLU A C 1
ATOM 1434 O O . GLU A 1 176 ? 9.347 -10.192 -35.872 1.00 41.44 176 GLU A O 1
ATOM 1439 N N . LEU A 1 177 ? 10.543 -8.429 -36.572 1.00 40.53 177 LEU A N 1
ATOM 1440 C CA . LEU A 1 177 ? 9.427 -7.493 -36.613 1.00 40.53 177 LEU A CA 1
ATOM 1441 C C . LEU A 1 177 ? 8.839 -7.538 -38.025 1.00 40.53 177 LEU A C 1
ATOM 1443 O O . LEU A 1 177 ? 9.392 -6.930 -38.940 1.00 40.53 177 LEU A O 1
ATOM 1447 N N . GLU A 1 178 ? 7.728 -8.254 -38.199 1.00 36.41 178 GLU A N 1
ATOM 1448 C CA . GLU A 1 178 ? 6.867 -8.105 -39.377 1.00 36.41 178 GLU A CA 1
ATOM 1449 C C . GLU A 1 178 ? 6.291 -6.682 -39.359 1.00 36.41 178 GLU A C 1
ATOM 1451 O O . GLU A 1 178 ? 5.393 -6.345 -38.588 1.00 36.41 178 GLU A O 1
ATOM 1456 N N . LEU A 1 179 ? 6.903 -5.799 -40.148 1.00 44.78 179 LEU A N 1
ATOM 1457 C CA . LEU A 1 179 ? 6.377 -4.469 -40.418 1.00 44.78 179 LEU A CA 1
ATOM 1458 C C . LEU A 1 179 ? 5.448 -4.587 -41.624 1.00 44.78 179 LEU A C 1
ATOM 1460 O O . LEU A 1 179 ? 5.916 -4.667 -42.758 1.00 44.78 179 LEU A O 1
ATOM 1464 N N . ASP A 1 180 ? 4.141 -4.592 -41.369 1.00 36.69 180 ASP A N 1
ATOM 1465 C CA . ASP A 1 180 ? 3.113 -4.561 -42.409 1.00 36.69 180 ASP A CA 1
ATOM 1466 C C . ASP A 1 180 ? 3.241 -3.257 -43.215 1.00 36.69 180 ASP A C 1
ATOM 1468 O O . ASP A 1 180 ? 2.752 -2.193 -42.821 1.00 36.69 180 ASP A O 1
ATOM 1472 N N . TYR A 1 181 ? 3.948 -3.322 -44.343 1.00 48.66 181 TYR A N 1
ATOM 1473 C CA . TYR A 1 181 ? 4.042 -2.225 -45.296 1.00 48.66 181 TYR A CA 1
ATOM 1474 C C . TYR A 1 181 ? 2.709 -2.123 -46.045 1.00 48.66 181 TYR A C 1
ATOM 1476 O O . TYR A 1 181 ? 2.440 -2.894 -46.966 1.00 48.66 181 TYR A O 1
ATOM 1484 N N . TYR A 1 182 ? 1.848 -1.193 -45.628 1.00 51.06 182 TYR A N 1
ATOM 1485 C CA . TYR A 1 182 ? 0.667 -0.824 -46.406 1.00 51.06 182 TYR A CA 1
ATOM 1486 C C . TYR A 1 182 ? 1.124 -0.114 -47.683 1.00 51.06 182 TYR A C 1
ATOM 1488 O O . TYR A 1 182 ? 1.468 1.067 -47.662 1.00 51.06 182 TYR A O 1
ATOM 1496 N N . ASP A 1 183 ? 1.130 -0.861 -48.784 1.00 51.41 183 ASP A N 1
ATOM 1497 C CA . ASP A 1 183 ? 1.308 -0.347 -50.137 1.00 51.41 183 ASP A CA 1
ATOM 1498 C C . ASP A 1 183 ? 0.073 0.482 -50.516 1.00 51.41 183 ASP A C 1
ATOM 1500 O O . ASP A 1 183 ? -0.975 -0.042 -50.901 1.00 51.41 183 ASP A O 1
ATOM 1504 N N . SER A 1 184 ? 0.158 1.797 -50.324 1.00 51.62 184 SER A N 1
ATOM 1505 C CA . SER A 1 184 ? -0.849 2.746 -50.789 1.00 51.62 184 SER A CA 1
ATOM 1506 C C . SER A 1 184 ? -0.687 2.963 -52.295 1.00 51.62 184 SER A C 1
ATOM 1508 O O . SER A 1 184 ? -0.206 4.005 -52.738 1.00 51.62 184 SER A O 1
ATOM 1510 N N . MET A 1 185 ? -1.079 1.955 -53.072 1.00 49.12 185 MET A N 1
ATOM 1511 C CA . MET A 1 185 ? -1.329 2.054 -54.507 1.00 49.12 185 MET A CA 1
ATOM 1512 C C . MET A 1 185 ? -2.781 2.500 -54.720 1.00 49.12 185 MET A C 1
ATOM 1514 O O . MET A 1 185 ? -3.689 1.671 -54.755 1.00 49.12 185 MET A O 1
ATOM 1518 N N . GLU A 1 186 ? -3.013 3.803 -54.889 1.00 50.56 186 GLU A N 1
ATOM 1519 C CA . GLU A 1 186 ? -4.218 4.294 -55.567 1.00 50.56 186 GLU A CA 1
ATOM 1520 C C . GLU A 1 186 ? -3.826 4.963 -56.886 1.00 50.56 186 GLU A C 1
ATOM 1522 O O . GLU A 1 186 ? -3.048 5.913 -56.940 1.00 50.56 186 GLU A O 1
ATOM 1527 N N . ASN A 1 187 ? -4.351 4.368 -57.956 1.00 48.91 187 ASN A N 1
ATOM 1528 C CA . ASN A 1 187 ? -4.203 4.759 -59.346 1.00 48.91 187 ASN A CA 1
ATOM 1529 C C . ASN A 1 187 ? -4.828 6.136 -59.597 1.00 48.91 187 ASN A C 1
ATOM 1531 O O . ASN A 1 187 ? -6.010 6.325 -59.317 1.00 48.91 187 ASN A O 1
ATOM 1535 N N . GLU A 1 188 ? -4.094 7.038 -60.246 1.00 48.69 188 GLU A N 1
ATOM 1536 C CA . GLU A 1 188 ? -4.682 8.201 -60.915 1.00 48.69 188 GLU A CA 1
ATOM 1537 C C . GLU A 1 188 ? -4.424 8.079 -62.424 1.00 48.69 188 GLU A C 1
ATOM 1539 O O . GLU A 1 188 ? -3.447 8.568 -62.988 1.00 48.69 188 GLU A O 1
ATOM 1544 N N . GLU A 1 189 ? -5.304 7.313 -63.070 1.00 51.72 189 GLU A N 1
ATOM 1545 C CA . GLU A 1 189 ? -5.433 7.216 -64.520 1.00 51.72 189 GLU A CA 1
ATOM 1546 C C . GLU A 1 189 ? -6.157 8.482 -65.010 1.00 51.72 189 GLU A C 1
ATOM 1548 O O . GLU A 1 189 ? -7.385 8.557 -65.008 1.00 51.72 189 GLU A O 1
ATOM 1553 N N . ILE A 1 190 ? -5.398 9.516 -65.383 1.00 48.44 190 ILE A N 1
ATOM 1554 C CA . ILE A 1 190 ? -5.942 10.686 -66.085 1.00 48.44 190 ILE A CA 1
ATOM 1555 C C . ILE A 1 190 ? -5.751 10.456 -67.582 1.00 48.44 190 ILE A C 1
ATOM 1557 O O . ILE A 1 190 ? -4.649 10.570 -68.117 1.00 48.44 190 ILE A O 1
ATOM 1561 N N . GLY A 1 191 ? -6.850 10.091 -68.239 1.00 51.41 191 GLY A N 1
ATOM 1562 C CA . GLY A 1 191 ? -6.960 10.061 -69.690 1.00 51.41 191 GLY A CA 1
ATOM 1563 C C . GLY A 1 191 ? -7.086 11.463 -70.287 1.00 51.41 191 GLY A C 1
ATOM 1564 O O . GLY A 1 191 ? -7.764 12.328 -69.739 1.00 51.41 191 GLY A O 1
ATOM 1565 N N . GLU A 1 192 ? -6.481 11.647 -71.454 1.00 45.12 192 GLU A N 1
ATOM 1566 C CA . GLU A 1 192 ? -6.736 12.736 -72.399 1.00 45.12 192 GLU A CA 1
ATOM 1567 C C . GLU A 1 192 ? -6.457 12.212 -73.823 1.00 45.12 192 GLU A C 1
ATOM 1569 O O . GLU A 1 192 ? -5.615 11.325 -73.989 1.00 45.12 192 GLU A O 1
ATOM 1574 N N . PRO A 1 193 ? -7.018 12.834 -74.870 1.00 54.88 193 PRO A N 1
ATOM 1575 C CA . PRO A 1 193 ? -8.427 12.891 -75.253 1.00 54.88 193 PRO A CA 1
ATOM 1576 C C . PRO A 1 193 ? -8.754 12.018 -76.485 1.00 54.88 193 PRO A C 1
ATOM 1578 O O . PRO A 1 193 ? -7.843 11.713 -77.290 1.00 54.88 193 PRO A O 1
#

Sequence (193 aa):
MSLQAIQGELSGLGLTSGQENIPTVAFSRSLALGEGRRTLSWIWYTVSDDELLGTGEVHACLRVEWVKARARAERWREEVMLLEEEMRRAIAYCRWKARYWELAETPKENCTTQEEFVLYEGVRVYARRQADYERRRALQWEDEWRAIRERAAFVLTSQLSQTGPDILAAPALVVELELDYYDSMENEEIGEP

Solvent-accessible surface area (backbone atoms only — not comparable to full-atom values): 12470 Å² total; per-residue (Å²): 142,79,88,71,86,80,88,84,84,92,82,74,90,71,84,73,87,86,80,87,82,73,82,84,71,78,81,73,85,69,91,64,81,74,75,87,77,62,77,76,60,71,71,80,77,67,68,48,71,70,56,72,74,39,93,54,66,62,58,49,51,50,51,52,53,47,53,52,51,49,53,50,52,54,50,52,50,52,51,51,53,51,51,53,49,47,56,53,48,54,36,51,48,25,52,50,51,16,50,51,26,57,60,70,47,61,79,74,94,76,68,87,47,72,66,53,45,54,52,49,52,52,51,38,53,48,26,50,53,52,18,52,50,26,45,50,50,26,53,51,50,53,62,71,40,41,68,56,49,53,51,49,51,49,62,75,68,43,73,92,70,74,81,56,96,73,68,68,78,70,75,83,80,82,76,85,76,88,73,85,77,81,78,86,81,77,86,82,86,81,85,82,134

Radius of gyration: 34.62 Å; Cα contacts (8 Å, |Δi|>4): 51; chains: 1; bounding box: 61×83×114 Å

Foldseek 3Di:
DDPDDDDDDPPDPPDPPDPPPDPPDPPPPCPDDDPPVPDDPCVVVPQDPCNVVDDDDVVVVVVVVVVVVVVVVVVVLVVLVVVLVVLVVLLVVLQVLLVVLVVVLDDPPDDPDPVSVVVSVVSNVVSNVSSVVSNVVSVVSCVVCVVVSVVSVCVNPDPPPPPDPPCPPDPPPDDDDPDPPPPPDDDDPDDDD

Mean predicted aligned error: 17.87 Å

Organism: Pleurotus eryngii (NCBI:txid5323)

pLDDT: mean 70.86, std 22.22, range [32.06, 98.44]

Secondary structure (DSSP, 8-state):
-------------------------------SS-GGG-PPPGGGGS--HHHHSSSSHHHHHHHHHHHHHHHHHHHHHHHHHHHHHHHHHHHHHHHHHHHHHHHTT---TT--SHHHHHHHHHHHHHHHHHHHHHHHHHHHHHHHHHHHHHHHHHHHHSGGG--SS----------------------------

Nearest PDB structures (foldseek):
  7o3x-assembly1_D  TM=7.014E-01  e=7.133E+00  Synechocystis sp. PCC 6803 substr. Kazusa
  9eon-assembly1_A  TM=6.480E-01  e=7.133E+00  Synechocystis sp. PCC 6803